Protein AF-A0A812BDQ4-F1 (afdb_monomer)

Sequence (246 aa):
MIKLDFQTPLLSSVYFLPFSLSPASRVNDVLWKWPPIVFVIYRLLLAFFTVGSLSAFIAKNIFLPHHLMAYMTSWSYILLALHFNFSAIIVVYRFCRSICLPDERDPEDNDTLKSDSSSSCSPSHTIYPHMSSRNTFEDISVHGINSVLVIFEMIVSAYPVRLLHALYTIIFGLLYIIFTLIYWSQAPLENIIYRGMLDWNRPKNALILSFVLLFLVVPFLQTFFFLLYKCRLRCYRSLYNENYTT

Radius of gyration: 25.73 Å; Cα contacts (8 Å, |Δi|>4): 112; chains: 1; bounding box: 60×91×68 Å

InterPro domains:
  IPR049352 Rolling stone [PF21534] (137-234)

Mean predicted aligned error: 13.97 Å

Organism: Acanthosepion pharaonis (NCBI:txid158019)

Structure (mmCIF, N/CA/C/O backbone):
data_AF-A0A812BDQ4-F1
#
_entry.id   AF-A0A812BDQ4-F1
#
loop_
_atom_site.group_PDB
_atom_site.id
_atom_site.type_symbol
_atom_site.label_atom_id
_atom_site.label_alt_id
_atom_site.label_comp_id
_atom_site.label_asym_id
_atom_site.label_entity_id
_atom_site.label_seq_id
_atom_site.pdbx_PDB_ins_code
_atom_site.Cartn_x
_atom_site.Cartn_y
_atom_site.Cartn_z
_atom_site.occupancy
_atom_site.B_iso_or_equiv
_atom_site.auth_seq_id
_atom_site.auth_comp_id
_atom_site.auth_asym_id
_atom_site.auth_atom_id
_atom_site.pdbx_PDB_model_num
ATOM 1 N N . MET A 1 1 ? -3.078 60.324 11.523 1.00 38.38 1 MET A N 1
ATOM 2 C CA . MET A 1 1 ? -2.316 59.094 11.222 1.00 38.38 1 MET A CA 1
ATOM 3 C C . MET A 1 1 ? -3.325 57.970 11.048 1.00 38.38 1 MET A C 1
ATOM 5 O O . MET A 1 1 ? -3.972 57.579 12.008 1.00 38.38 1 MET A O 1
ATOM 9 N N . ILE A 1 2 ? -3.577 57.610 9.792 1.00 30.42 2 ILE A N 1
ATOM 10 C CA . ILE A 1 2 ? -4.693 56.778 9.329 1.00 30.42 2 ILE A CA 1
ATOM 11 C C . ILE A 1 2 ? -4.412 55.316 9.707 1.00 30.42 2 ILE A C 1
ATOM 13 O O . ILE A 1 2 ? -3.388 54.774 9.297 1.00 30.42 2 ILE A O 1
ATOM 17 N N . LYS A 1 3 ? -5.297 54.681 10.484 1.00 29.23 3 LYS A N 1
ATOM 18 C CA . LYS A 1 3 ? -5.340 53.217 10.609 1.00 29.23 3 LYS A CA 1
ATOM 19 C C . LYS A 1 3 ? -6.274 52.698 9.519 1.00 29.23 3 LYS A C 1
ATOM 21 O O . LYS A 1 3 ? -7.463 52.990 9.541 1.00 29.23 3 LYS A O 1
ATOM 26 N N . LEU A 1 4 ? -5.700 51.997 8.546 1.00 31.27 4 LEU A N 1
ATOM 27 C CA . LEU A 1 4 ? -6.433 51.243 7.534 1.00 31.27 4 LEU A CA 1
ATOM 28 C C . LEU A 1 4 ? -7.008 49.985 8.188 1.00 31.27 4 LEU A C 1
ATOM 30 O O . LEU A 1 4 ? -6.257 49.141 8.674 1.00 31.27 4 LEU A O 1
ATOM 34 N N . ASP A 1 5 ? -8.333 49.897 8.197 1.00 37.81 5 ASP A N 1
ATOM 35 C CA . ASP A 1 5 ? -9.090 48.698 8.539 1.00 37.81 5 ASP A CA 1
ATOM 36 C C . ASP A 1 5 ? -9.106 47.789 7.301 1.00 37.81 5 ASP A C 1
ATOM 38 O O . ASP A 1 5 ? -9.627 48.173 6.252 1.00 37.81 5 ASP A O 1
ATOM 42 N N . PHE A 1 6 ? -8.484 46.611 7.382 1.00 35.25 6 PHE A N 1
ATOM 43 C CA . PHE A 1 6 ? -8.544 45.605 6.318 1.00 35.25 6 PHE A CA 1
ATOM 44 C C . PHE A 1 6 ? -9.363 44.419 6.821 1.00 35.25 6 PHE A C 1
ATOM 46 O O . PHE A 1 6 ? -8.858 43.464 7.407 1.00 35.25 6 PHE A O 1
ATOM 53 N N . GLN A 1 7 ? -10.669 44.525 6.609 1.00 36.62 7 GLN A N 1
ATOM 54 C CA . GLN A 1 7 ? -11.651 43.499 6.909 1.00 36.62 7 GLN A CA 1
ATOM 55 C C . GLN A 1 7 ? -11.708 42.523 5.723 1.00 36.62 7 GLN A C 1
ATOM 57 O O . GLN A 1 7 ? -12.313 42.813 4.694 1.00 36.62 7 GLN A O 1
ATOM 62 N N . THR A 1 8 ? -11.067 41.358 5.844 1.00 35.47 8 THR A N 1
ATOM 63 C CA . THR A 1 8 ? -11.217 40.236 4.897 1.00 35.47 8 THR A CA 1
ATOM 64 C C . THR A 1 8 ? -11.887 39.043 5.586 1.00 35.47 8 THR A C 1
ATOM 66 O O . THR A 1 8 ? -11.211 38.181 6.146 1.00 35.47 8 THR A O 1
ATOM 69 N N . PRO A 1 9 ? -13.227 38.924 5.552 1.00 38.28 9 PRO A N 1
ATOM 70 C CA . PRO A 1 9 ? -13.922 37.814 6.186 1.00 38.28 9 PRO A CA 1
ATOM 71 C C . PRO A 1 9 ? -14.234 36.716 5.162 1.00 38.28 9 PRO A C 1
ATOM 73 O O . PRO A 1 9 ? -15.400 36.434 4.948 1.00 38.28 9 PRO A O 1
ATOM 76 N N . LEU A 1 10 ? -13.252 36.114 4.475 1.00 34.94 10 LEU A N 1
ATOM 77 C CA . LEU A 1 10 ? -13.576 35.070 3.474 1.00 34.94 10 LEU A CA 1
ATOM 78 C C . LEU A 1 10 ? -12.560 33.922 3.292 1.00 34.94 10 LEU A C 1
ATOM 80 O O . LEU A 1 10 ? -12.793 33.050 2.461 1.00 34.94 10 LEU A O 1
ATOM 84 N N . LEU A 1 11 ? -11.478 33.840 4.077 1.00 32.62 11 LEU A N 1
ATOM 85 C CA . LEU A 1 11 ? -10.476 32.759 3.930 1.00 32.62 11 LEU A CA 1
ATOM 86 C C . LEU A 1 11 ? -10.251 31.885 5.176 1.00 32.62 11 LEU A C 1
ATOM 88 O O . LEU A 1 11 ? -9.445 30.958 5.133 1.00 32.62 11 LEU A O 1
ATOM 92 N N . SER A 1 12 ? -10.990 32.098 6.266 1.00 30.11 12 SER A N 1
ATOM 93 C CA . SER A 1 12 ? -10.832 31.328 7.512 1.00 30.11 12 SER A CA 1
ATOM 94 C C . SER A 1 12 ? -11.770 30.120 7.653 1.00 30.11 12 SER A C 1
ATOM 96 O O . SER A 1 12 ? -11.647 29.373 8.616 1.00 30.11 12 SER A O 1
ATOM 98 N N . SER A 1 13 ? -12.685 29.869 6.709 1.00 32.25 13 SER A N 1
ATOM 99 C CA . SER A 1 13 ? -13.722 28.832 6.885 1.00 32.25 13 SER A CA 1
ATOM 100 C C . SER A 1 13 ? -13.342 27.416 6.405 1.00 32.25 13 SER A C 1
ATOM 102 O O . SER A 1 13 ? -14.167 26.509 6.514 1.00 32.25 13 SER A O 1
ATOM 104 N N . VAL A 1 14 ? -12.141 27.184 5.859 1.00 43.03 14 VAL A N 1
ATOM 105 C CA . VAL A 1 14 ? -11.779 25.870 5.262 1.00 43.03 14 VAL A CA 1
ATOM 106 C C . VAL A 1 14 ? -10.646 25.144 6.000 1.00 43.03 14 VAL A C 1
ATOM 108 O O . VAL A 1 14 ? -10.439 23.947 5.806 1.00 43.03 14 VAL A O 1
ATOM 111 N N . TYR A 1 15 ? -9.978 25.799 6.943 1.00 34.59 15 TYR A N 1
ATOM 112 C CA . TYR A 1 15 ? -8.946 25.186 7.774 1.00 34.59 15 TYR A CA 1
ATOM 113 C C . TYR A 1 15 ? -9.272 25.529 9.223 1.00 34.59 15 TYR A C 1
ATOM 115 O O . TYR A 1 15 ? -9.537 26.685 9.505 1.00 34.59 15 TYR A O 1
ATOM 123 N N . PHE A 1 16 ? -9.262 24.536 10.113 1.00 35.81 16 PHE A N 1
ATOM 124 C CA . PHE A 1 16 ? -9.734 24.589 11.508 1.00 35.81 16 PHE A CA 1
ATOM 125 C C . PHE A 1 16 ? -11.225 24.293 11.723 1.00 35.81 16 PHE A C 1
ATOM 127 O O . PHE A 1 16 ? -11.980 25.093 12.262 1.00 35.81 16 PHE A O 1
ATOM 134 N N . LEU A 1 17 ? -11.623 23.046 11.447 1.00 34.53 17 LEU A N 1
ATOM 135 C CA . LEU A 1 17 ? -12.519 22.383 12.398 1.00 34.53 17 LEU A CA 1
ATOM 136 C C . LEU A 1 17 ? -11.674 22.031 13.635 1.00 34.53 17 LEU A C 1
ATOM 138 O O . LEU A 1 17 ? -10.752 21.217 13.499 1.00 34.53 17 LEU A O 1
ATOM 142 N N . PRO A 1 18 ? -11.927 22.616 14.820 1.00 35.47 18 PRO A N 1
ATOM 143 C CA . PRO A 1 18 ? -11.277 22.167 16.035 1.00 35.47 18 PRO A CA 1
ATOM 144 C C . PRO A 1 18 ? -11.799 20.760 16.326 1.00 35.47 18 PRO A C 1
ATOM 146 O O . PRO A 1 18 ? -12.974 20.552 16.626 1.00 35.47 18 PRO A O 1
ATOM 149 N N . PHE A 1 19 ? -10.924 19.768 16.192 1.00 44.31 19 PHE A N 1
ATOM 150 C CA . PHE A 1 19 ? -11.161 18.411 16.670 1.00 44.31 19 PHE A CA 1
ATOM 151 C C . PHE A 1 19 ? -11.105 18.436 18.204 1.00 44.31 19 PHE A C 1
ATOM 153 O O . PHE A 1 19 ? -10.120 18.032 18.813 1.00 44.31 19 PHE A O 1
ATOM 160 N N . SER A 1 20 ? -12.141 18.994 18.829 1.00 34.94 20 SER A N 1
ATOM 161 C CA . SER A 1 20 ? -12.377 18.888 20.266 1.00 34.94 20 SER A CA 1
ATOM 162 C C . SER A 1 20 ? -13.263 17.669 20.501 1.00 34.94 20 SER A C 1
ATOM 164 O O . SER A 1 20 ? -14.484 17.766 20.587 1.00 34.94 20 SER A O 1
ATOM 166 N N . LEU A 1 21 ? -12.643 16.490 20.509 1.00 40.47 21 LEU A N 1
ATOM 167 C CA . LEU A 1 21 ? -13.240 15.288 21.083 1.00 40.47 21 LEU A CA 1
ATOM 168 C C . LEU A 1 21 ? -12.553 15.039 22.430 1.00 40.47 21 LEU A C 1
ATOM 170 O O . LEU A 1 21 ? -11.325 15.102 22.532 1.00 40.47 21 LEU A O 1
ATOM 174 N N . SER A 1 22 ? -13.356 14.834 23.478 1.00 30.06 22 SER A N 1
ATOM 175 C CA . SER A 1 22 ? -12.894 14.751 24.867 1.00 30.06 22 SER A CA 1
ATOM 176 C C . SER A 1 22 ? -11.899 13.595 25.086 1.00 30.06 22 SER A C 1
ATOM 178 O O . SER A 1 22 ? -11.935 12.599 24.355 1.00 30.06 22 SER A O 1
ATOM 180 N N . PRO A 1 23 ? -11.024 13.662 26.108 1.00 37.97 23 PRO A N 1
ATOM 181 C CA . PRO A 1 23 ? -9.997 12.648 26.365 1.00 37.97 23 PRO A CA 1
ATOM 182 C C . PRO A 1 23 ? -10.522 11.211 26.506 1.00 37.97 23 PRO A C 1
ATOM 184 O O . PRO A 1 23 ? -9.819 10.283 26.115 1.00 37.97 23 PRO A O 1
ATOM 187 N N . ALA A 1 24 ? -11.754 11.025 26.991 1.00 35.69 24 ALA A N 1
ATOM 188 C CA . ALA A 1 24 ? -12.383 9.714 27.168 1.00 35.69 24 ALA A CA 1
ATOM 189 C C . ALA A 1 24 ? -12.713 9.005 25.838 1.00 35.69 24 ALA A C 1
ATOM 191 O O . ALA A 1 24 ? -12.853 7.78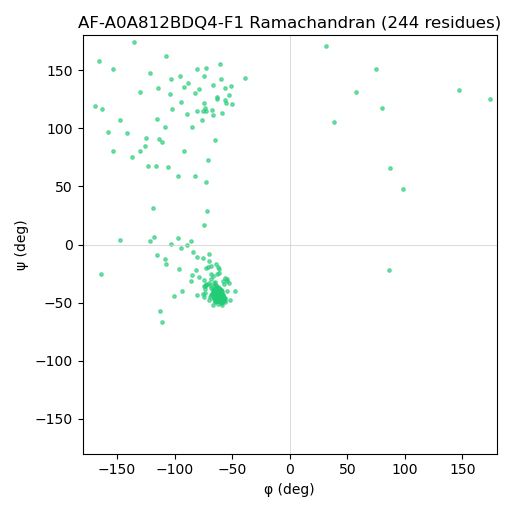6 25.801 1.00 35.69 24 ALA A O 1
ATOM 192 N N . SER A 1 25 ? -12.768 9.746 24.727 1.00 41.38 25 SER A N 1
ATOM 193 C CA . SER A 1 25 ? -12.988 9.191 23.384 1.00 41.38 25 SER A CA 1
ATOM 194 C C . SER A 1 25 ? -11.715 8.663 22.701 1.00 41.38 25 SER A C 1
ATOM 196 O O . SER A 1 25 ? -11.810 8.040 21.650 1.00 41.38 25 SER A O 1
ATOM 198 N N . ARG A 1 26 ? -10.526 8.855 23.300 1.00 41.69 26 ARG A N 1
ATOM 199 C CA . ARG A 1 26 ? -9.230 8.406 22.742 1.00 41.69 26 ARG A CA 1
ATOM 200 C C . ARG A 1 26 ? -8.906 6.926 22.962 1.00 41.69 26 ARG A C 1
ATOM 202 O O . ARG A 1 26 ? -7.908 6.434 22.438 1.00 41.69 26 ARG A O 1
ATOM 209 N N . VAL A 1 27 ? -9.667 6.212 23.791 1.00 41.22 27 VAL A N 1
ATOM 210 C CA . VAL A 1 27 ? -9.235 4.879 24.252 1.00 41.22 27 VAL A CA 1
ATOM 211 C C . VAL A 1 27 ? -9.824 3.729 23.422 1.00 41.22 27 VAL A C 1
ATOM 213 O O . VAL A 1 27 ? -9.186 2.683 23.327 1.00 41.22 27 VAL A O 1
ATOM 216 N N . ASN A 1 28 ? -10.927 3.962 22.704 1.00 40.78 28 ASN A N 1
ATOM 217 C CA . ASN A 1 28 ? -11.591 2.975 21.847 1.00 40.78 28 ASN A CA 1
ATOM 218 C C . ASN A 1 28 ? -11.555 3.409 20.373 1.00 40.78 28 ASN A C 1
ATOM 220 O O . ASN A 1 28 ? -12.590 3.696 19.782 1.00 40.78 28 ASN A O 1
ATOM 224 N N . ASP A 1 29 ? -10.373 3.430 19.750 1.00 47.22 29 ASP A N 1
ATOM 225 C CA . ASP A 1 29 ? -10.204 3.750 18.315 1.00 47.22 29 ASP A CA 1
ATOM 226 C C . ASP A 1 29 ? -10.712 2.626 17.377 1.00 47.22 29 ASP A C 1
ATOM 228 O O . ASP A 1 29 ? -10.218 2.430 16.263 1.00 47.22 29 ASP A O 1
ATOM 232 N N . VAL A 1 30 ? -11.701 1.855 17.829 1.00 53.72 30 VAL A N 1
ATOM 233 C CA . VAL A 1 30 ? -12.514 0.982 16.993 1.00 53.72 30 VAL A CA 1
ATOM 234 C C . VAL A 1 30 ? -13.824 1.727 16.795 1.00 53.72 30 VAL A C 1
ATOM 236 O O . VAL A 1 30 ? -14.552 1.989 17.748 1.00 53.72 30 VAL A O 1
ATOM 239 N N . LEU A 1 31 ? -14.122 2.088 15.544 1.00 58.38 31 LEU A N 1
ATOM 240 C CA . LEU A 1 31 ? -15.410 2.700 15.195 1.00 58.38 31 LEU A CA 1
ATOM 241 C C . LEU A 1 31 ? -16.579 1.813 15.665 1.00 58.38 31 LEU A C 1
ATOM 243 O O . LEU A 1 31 ? -17.656 2.288 16.005 1.00 58.38 31 LEU A O 1
ATOM 247 N N . TRP A 1 32 ? -16.338 0.508 15.673 1.00 63.62 32 TRP A N 1
ATOM 248 C CA . TRP A 1 32 ? -17.256 -0.529 16.098 1.00 63.62 32 TRP A CA 1
ATOM 249 C C . TRP A 1 32 ? -17.064 -0.836 17.588 1.00 63.62 32 TRP A C 1
ATOM 251 O O . TRP A 1 32 ? -15.938 -1.005 18.048 1.00 63.62 32 TRP A O 1
ATOM 261 N N . LYS A 1 33 ? -18.159 -0.960 18.348 1.00 71.69 33 LYS A N 1
ATOM 262 C CA . LYS A 1 33 ? -18.146 -1.315 19.783 1.00 71.69 33 LYS A CA 1
ATOM 263 C C . LYS A 1 33 ? -17.796 -2.799 20.012 1.00 71.69 33 LYS A C 1
ATOM 265 O O . LYS A 1 33 ? -18.574 -3.541 20.602 1.00 71.69 33 LYS A O 1
ATOM 270 N N . TRP A 1 34 ? -16.672 -3.267 19.474 1.00 75.19 34 TRP A N 1
ATOM 271 C CA . TRP A 1 34 ? -16.224 -4.651 19.632 1.00 75.19 34 TRP A CA 1
ATOM 272 C C . TRP A 1 34 ? -15.667 -4.888 21.041 1.00 75.19 34 TRP A C 1
ATOM 274 O O . TRP A 1 34 ? -14.994 -4.004 21.577 1.00 75.19 34 TRP A O 1
ATOM 284 N N . PRO A 1 35 ? -15.870 -6.083 21.629 1.00 83.62 35 PRO A N 1
ATOM 285 C CA . PRO A 1 35 ? -15.163 -6.467 22.844 1.00 83.62 35 PRO A CA 1
ATOM 286 C C . PRO A 1 35 ? -13.639 -6.372 22.629 1.00 83.62 35 PRO A C 1
ATOM 288 O O . PRO A 1 35 ? -13.150 -6.870 21.607 1.00 83.62 35 PRO A O 1
ATOM 291 N N . PRO A 1 36 ? -12.864 -5.792 23.568 1.00 81.44 36 PRO A N 1
ATOM 292 C CA . PRO A 1 36 ? -11.429 -5.556 23.377 1.00 81.44 36 PRO A CA 1
ATOM 293 C C . PRO A 1 36 ? -10.637 -6.815 23.000 1.00 81.44 36 PRO A C 1
ATOM 295 O O . PRO A 1 36 ? -9.793 -6.772 22.107 1.00 81.44 36 PRO A O 1
ATOM 298 N N . ILE A 1 37 ? -10.961 -7.959 23.614 1.00 84.25 37 ILE A N 1
ATOM 299 C CA . ILE A 1 37 ? -10.299 -9.241 23.340 1.00 84.25 37 ILE A CA 1
ATOM 300 C C . ILE A 1 37 ? -10.505 -9.718 21.895 1.00 84.25 37 ILE A C 1
ATOM 302 O O . ILE A 1 37 ? -9.569 -10.208 21.267 1.00 84.25 37 ILE A O 1
ATOM 306 N N . VAL A 1 38 ? -11.701 -9.516 21.332 1.00 88.81 38 VAL A N 1
ATOM 307 C CA . VAL A 1 38 ? -12.017 -9.898 19.946 1.00 88.81 38 VAL A CA 1
ATOM 308 C C . VAL A 1 38 ? -11.172 -9.075 18.977 1.00 88.81 38 VAL A C 1
ATOM 310 O O . VAL A 1 38 ? -10.608 -9.616 18.027 1.00 88.81 38 VAL A O 1
ATOM 313 N N . PHE A 1 39 ? -11.020 -7.777 19.248 1.00 86.75 39 PHE A N 1
ATOM 314 C CA . PHE A 1 39 ? -10.186 -6.898 18.434 1.00 86.75 39 PHE A CA 1
ATOM 315 C C . PHE A 1 39 ? -8.694 -7.259 18.515 1.00 86.75 39 PHE A C 1
ATOM 317 O O . PHE A 1 39 ? -8.011 -7.255 17.491 1.00 86.75 39 PHE A O 1
ATOM 324 N N . VAL A 1 40 ? -8.187 -7.631 19.697 1.00 89.19 40 VAL A N 1
ATOM 325 C CA . VAL A 1 40 ? -6.802 -8.113 19.868 1.00 89.19 40 VAL A CA 1
ATOM 326 C C . VAL A 1 40 ? -6.566 -9.392 19.061 1.00 89.19 40 VAL A C 1
ATOM 328 O O . VAL A 1 40 ? -5.596 -9.463 18.307 1.00 89.19 40 VAL A O 1
ATOM 331 N N . ILE A 1 41 ? -7.465 -10.379 19.165 1.00 92.44 41 ILE A N 1
ATOM 332 C CA . ILE A 1 41 ? -7.367 -11.642 18.414 1.00 92.44 41 ILE A CA 1
ATOM 333 C C . ILE A 1 41 ? -7.350 -11.366 16.909 1.00 92.44 41 ILE A C 1
ATOM 335 O O . ILE A 1 41 ? -6.466 -11.850 16.205 1.00 92.44 41 ILE A O 1
ATOM 339 N N . TYR A 1 42 ? -8.275 -10.536 16.423 1.00 91.75 42 TYR A N 1
ATOM 340 C CA . TYR A 1 42 ? -8.313 -10.099 15.027 1.00 91.75 42 TYR A CA 1
ATOM 341 C C . TYR A 1 42 ? -6.959 -9.535 14.554 1.00 91.75 42 TYR A C 1
ATOM 343 O O . TYR A 1 42 ? -6.446 -9.937 13.507 1.00 91.75 42 TYR A O 1
ATOM 351 N N . ARG A 1 43 ? -6.347 -8.640 15.339 1.00 92.56 43 ARG A N 1
ATOM 352 C CA . ARG A 1 43 ? -5.054 -8.026 15.002 1.00 92.56 43 ARG A CA 1
ATOM 353 C C . ARG A 1 43 ? -3.912 -9.033 14.957 1.00 92.56 43 ARG A C 1
ATOM 355 O O . ARG A 1 43 ? -3.089 -8.965 14.046 1.00 92.56 43 ARG A O 1
ATOM 362 N N . LEU A 1 44 ? -3.881 -9.974 15.898 1.00 95.19 44 LEU A N 1
ATOM 363 C CA . LEU A 1 44 ? -2.880 -11.040 15.927 1.00 95.19 44 LEU A CA 1
ATOM 364 C C . LEU A 1 44 ? -3.019 -11.989 14.733 1.00 95.19 44 LEU A C 1
ATOM 366 O O . LEU A 1 44 ? -2.011 -12.352 14.128 1.00 95.19 44 LEU A O 1
ATOM 370 N N . LEU A 1 45 ? -4.250 -12.334 14.342 1.00 95.00 45 LEU A N 1
ATOM 371 C CA . LEU A 1 45 ? -4.505 -13.163 13.161 1.00 95.00 45 LEU A CA 1
ATOM 372 C C . LEU A 1 45 ? -3.997 -12.493 11.877 1.00 95.00 45 LEU A C 1
ATOM 374 O O . LEU A 1 45 ? -3.338 -13.148 11.070 1.00 95.00 45 LEU A O 1
ATOM 378 N N . LEU A 1 46 ? -4.234 -11.189 11.699 1.00 93.31 46 LEU A N 1
ATOM 379 C CA . LEU A 1 46 ? -3.707 -10.447 10.548 1.00 93.31 46 LEU A CA 1
ATOM 380 C C . LEU A 1 46 ? -2.178 -10.340 10.551 1.00 93.31 46 LEU A C 1
ATOM 382 O O . LEU A 1 46 ? -1.541 -10.505 9.506 1.00 93.31 46 LEU A O 1
ATOM 386 N N . ALA A 1 47 ? -1.574 -10.084 11.712 1.00 95.50 47 ALA A N 1
ATOM 387 C CA . ALA A 1 47 ? -0.121 -10.049 11.847 1.00 95.50 47 ALA A CA 1
ATOM 388 C C . ALA A 1 47 ? 0.501 -11.401 11.463 1.00 95.50 47 ALA A C 1
ATOM 390 O O . ALA A 1 47 ? 1.410 -11.448 10.636 1.00 95.50 47 ALA A O 1
ATOM 391 N N . PHE A 1 48 ? -0.051 -12.506 11.971 1.00 95.25 48 PHE A N 1
ATOM 392 C CA . PHE A 1 48 ? 0.401 -13.849 11.616 1.00 95.25 48 PHE A CA 1
ATOM 393 C C . PHE A 1 48 ? 0.215 -14.146 10.121 1.00 95.25 48 PHE A C 1
ATOM 395 O O . PHE A 1 48 ? 1.147 -14.603 9.458 1.00 95.25 48 PHE A O 1
ATOM 402 N N . PHE A 1 49 ? -0.958 -13.827 9.565 1.00 92.88 49 PHE A N 1
ATOM 403 C CA . PHE A 1 49 ? -1.254 -14.027 8.146 1.00 92.88 49 PHE A CA 1
ATOM 404 C C . PHE A 1 49 ? -0.263 -13.290 7.236 1.00 92.88 49 PHE A C 1
ATOM 406 O O . PHE A 1 49 ? 0.214 -13.843 6.245 1.00 92.88 49 PHE A O 1
ATOM 413 N N . THR A 1 50 ? 0.069 -12.043 7.568 1.00 93.38 50 THR A N 1
ATOM 414 C CA . THR A 1 50 ? 0.964 -11.212 6.749 1.00 93.38 50 THR A CA 1
ATOM 415 C C . THR A 1 50 ? 2.421 -11.664 6.831 1.00 93.38 50 THR A C 1
ATOM 417 O O . THR A 1 50 ? 3.107 -11.654 5.809 1.00 93.38 50 THR A O 1
ATOM 420 N N . VAL A 1 51 ? 2.875 -12.162 7.988 1.00 93.81 51 VAL A N 1
ATOM 421 C CA . VAL A 1 51 ? 4.187 -12.824 8.122 1.00 93.81 51 VAL A CA 1
ATOM 422 C C . VAL A 1 51 ? 4.233 -14.114 7.306 1.00 93.81 51 VAL A C 1
ATOM 424 O O . VAL A 1 51 ? 5.183 -14.319 6.554 1.00 93.81 51 VAL A O 1
ATOM 427 N N . GLY A 1 52 ? 3.197 -14.953 7.401 1.00 91.69 52 GLY A N 1
ATOM 428 C CA . GLY A 1 52 ? 3.086 -16.181 6.609 1.00 91.69 52 GLY A CA 1
ATOM 429 C C . GLY A 1 52 ? 3.046 -15.914 5.101 1.00 91.69 52 GLY A C 1
ATOM 430 O O . GLY A 1 52 ? 3.671 -16.622 4.317 1.00 91.69 52 GLY A O 1
ATOM 431 N N . SER A 1 53 ? 2.361 -14.849 4.685 1.00 90.12 53 SER A N 1
ATOM 432 C CA . SER A 1 53 ? 2.300 -14.441 3.279 1.00 90.12 53 SER A CA 1
ATOM 433 C C . SER A 1 53 ? 3.655 -13.951 2.766 1.00 90.12 53 SER A C 1
ATOM 435 O O . SER A 1 53 ? 4.067 -14.325 1.670 1.00 90.12 53 SER A O 1
ATOM 437 N N . LEU A 1 54 ? 4.379 -13.158 3.565 1.00 91.19 54 LEU A N 1
ATOM 438 C CA . LEU A 1 54 ? 5.728 -12.704 3.227 1.00 91.19 54 LEU A CA 1
ATOM 439 C C . LEU A 1 54 ? 6.714 -13.878 3.160 1.00 91.19 54 LEU A C 1
ATOM 441 O O . LEU A 1 54 ? 7.499 -13.951 2.218 1.00 91.19 54 LEU A O 1
ATOM 445 N N . SER A 1 55 ? 6.669 -14.813 4.113 1.00 91.12 55 SER A N 1
ATOM 446 C CA . SER A 1 55 ? 7.561 -15.978 4.114 1.00 91.12 55 SER A CA 1
ATOM 447 C C . SER A 1 55 ? 7.289 -16.908 2.930 1.00 91.12 55 SER A C 1
ATOM 449 O O . SER A 1 55 ? 8.232 -17.322 2.257 1.00 91.12 55 SER A O 1
ATOM 451 N N . ALA A 1 56 ? 6.018 -17.162 2.604 1.00 89.19 56 ALA A N 1
ATOM 452 C CA . ALA A 1 56 ? 5.629 -17.922 1.419 1.00 89.19 56 ALA A CA 1
ATOM 453 C C . ALA A 1 56 ? 6.075 -17.229 0.122 1.00 89.19 56 ALA A C 1
ATOM 455 O O . ALA A 1 56 ? 6.604 -17.880 -0.781 1.00 89.19 56 ALA A O 1
ATOM 456 N N . PHE A 1 57 ? 5.917 -15.903 0.040 1.00 87.50 57 PHE A N 1
ATOM 457 C CA . PHE A 1 57 ? 6.391 -15.118 -1.096 1.00 87.50 57 PHE A CA 1
ATOM 458 C C . PHE A 1 57 ? 7.918 -15.206 -1.242 1.00 87.50 57 PHE A C 1
ATOM 460 O O . PHE A 1 57 ? 8.403 -15.486 -2.335 1.00 87.50 57 PHE A O 1
ATOM 467 N N . ILE A 1 58 ? 8.684 -15.040 -0.160 1.00 88.69 58 ILE A N 1
ATOM 468 C CA . ILE A 1 58 ? 10.148 -15.191 -0.181 1.00 88.69 58 ILE A CA 1
ATOM 469 C C . ILE A 1 58 ? 10.533 -16.596 -0.656 1.00 88.69 58 ILE A C 1
ATOM 471 O O . ILE A 1 58 ? 11.335 -16.726 -1.577 1.00 88.69 58 ILE A O 1
ATOM 475 N N . ALA A 1 59 ? 9.930 -17.640 -0.081 1.00 88.38 59 ALA A N 1
ATOM 476 C CA . ALA A 1 59 ? 10.233 -19.028 -0.423 1.00 88.38 59 ALA A CA 1
ATOM 477 C C . ALA A 1 59 ? 9.961 -19.343 -1.904 1.00 88.38 59 ALA A C 1
ATOM 479 O O . ALA A 1 59 ? 10.756 -20.031 -2.541 1.00 88.38 59 ALA A O 1
ATOM 480 N N . LYS A 1 60 ? 8.874 -18.803 -2.475 1.00 85.25 60 LYS A N 1
ATOM 481 C CA . LYS A 1 60 ? 8.530 -18.984 -3.895 1.00 85.25 60 LYS A CA 1
ATOM 482 C C . LYS A 1 60 ? 9.496 -18.252 -4.833 1.00 85.25 60 LYS A C 1
ATOM 484 O O . LYS A 1 60 ? 9.772 -18.741 -5.923 1.00 85.25 60 LYS A O 1
ATOM 489 N N . ASN A 1 61 ? 9.999 -17.090 -4.423 1.00 83.06 61 ASN A N 1
ATOM 490 C CA . ASN A 1 61 ? 10.746 -16.186 -5.300 1.00 83.06 61 ASN A CA 1
ATOM 491 C C . ASN A 1 61 ? 12.271 -16.216 -5.077 1.00 83.06 61 ASN A C 1
ATOM 493 O O . ASN A 1 61 ? 12.990 -15.508 -5.776 1.00 83.06 61 ASN A O 1
ATOM 497 N N . ILE A 1 62 ? 12.784 -17.035 -4.150 1.00 82.44 62 ILE A N 1
ATOM 498 C CA . ILE A 1 62 ? 14.227 -17.125 -3.852 1.00 82.44 62 ILE A CA 1
ATOM 499 C C . ILE A 1 62 ? 15.062 -17.635 -5.039 1.00 82.44 62 ILE A C 1
ATOM 501 O O . ILE A 1 62 ? 16.240 -17.310 -5.141 1.00 82.44 62 ILE A O 1
ATOM 505 N N . PHE A 1 63 ? 14.444 -18.400 -5.945 1.00 79.50 63 PHE A N 1
ATOM 506 C CA . PHE A 1 63 ? 15.088 -18.971 -7.132 1.00 79.50 63 PHE A CA 1
ATOM 507 C C . PHE A 1 63 ? 14.871 -18.148 -8.411 1.00 79.50 63 PHE A C 1
ATOM 509 O O . PHE A 1 63 ? 15.239 -18.598 -9.495 1.00 79.50 63 PHE A O 1
ATOM 516 N N . LEU A 1 64 ? 14.244 -16.969 -8.323 1.00 75.69 64 LEU A N 1
ATOM 517 C CA . LEU A 1 64 ? 14.072 -16.107 -9.492 1.00 75.69 64 LEU A CA 1
ATOM 518 C C . LEU A 1 64 ? 15.399 -15.446 -9.906 1.00 75.69 64 LEU A C 1
ATOM 520 O O . LEU A 1 64 ? 16.249 -15.183 -9.057 1.00 75.69 64 LEU A O 1
ATOM 524 N N . PRO A 1 65 ? 15.568 -15.130 -11.206 1.00 66.25 65 PRO A N 1
ATOM 525 C CA . PRO A 1 65 ? 16.818 -14.579 -11.736 1.00 66.25 65 PRO A CA 1
ATOM 526 C C . PRO A 1 65 ? 17.110 -13.157 -11.241 1.00 66.25 65 PRO A C 1
ATOM 528 O O . PRO A 1 65 ? 18.264 -12.743 -11.189 1.00 66.25 65 PRO A O 1
ATOM 531 N N . HIS A 1 66 ? 16.075 -12.403 -10.870 1.00 76.31 66 HIS A N 1
ATOM 532 C CA . HIS A 1 66 ? 16.227 -11.075 -10.284 1.00 76.31 66 HIS A CA 1
ATOM 533 C C . HIS A 1 66 ? 16.187 -11.158 -8.766 1.00 76.31 66 HIS A C 1
ATOM 535 O O . HIS A 1 66 ? 15.408 -11.924 -8.197 1.00 76.31 66 HIS A O 1
ATOM 541 N N . HIS A 1 67 ? 16.978 -10.307 -8.110 1.00 80.06 67 HIS A N 1
ATOM 542 C CA . HIS A 1 67 ? 16.921 -10.161 -6.661 1.00 80.06 67 HIS A CA 1
ATOM 543 C C . HIS A 1 67 ? 15.478 -9.919 -6.212 1.00 80.06 67 HIS A C 1
ATOM 545 O O . HIS A 1 67 ? 14.775 -9.100 -6.799 1.00 80.06 67 HIS A O 1
ATOM 551 N N . LEU A 1 68 ? 15.056 -10.583 -5.132 1.00 81.50 68 LEU A N 1
ATOM 552 C CA . LEU A 1 68 ? 13.705 -10.462 -4.575 1.00 81.50 68 LEU A CA 1
ATOM 553 C C . LEU A 1 68 ? 13.273 -8.992 -4.427 1.00 81.50 68 LEU A C 1
ATOM 555 O O . LEU A 1 68 ? 12.140 -8.642 -4.742 1.00 81.50 68 LEU A O 1
ATOM 559 N N . MET A 1 69 ? 14.190 -8.119 -4.004 1.00 85.31 69 MET A N 1
ATOM 560 C CA . MET A 1 69 ? 13.930 -6.689 -3.803 1.00 85.31 69 MET A CA 1
ATOM 561 C C . MET A 1 69 ? 13.725 -5.892 -5.095 1.00 85.31 69 MET A C 1
ATOM 563 O O . MET A 1 69 ? 13.322 -4.737 -5.022 1.00 85.31 69 MET A O 1
ATOM 567 N N . ALA A 1 70 ? 13.958 -6.472 -6.272 1.00 86.88 70 ALA A N 1
ATOM 568 C CA . ALA A 1 70 ? 13.682 -5.813 -7.542 1.00 86.88 70 ALA A CA 1
ATOM 569 C C . ALA A 1 70 ? 12.173 -5.594 -7.747 1.00 86.88 70 ALA A C 1
ATOM 571 O O . ALA A 1 70 ? 11.748 -4.548 -8.236 1.00 86.88 70 ALA A O 1
ATOM 572 N N . TYR A 1 71 ? 11.344 -6.555 -7.339 1.00 87.25 71 TYR A N 1
ATOM 573 C CA . TYR A 1 71 ? 9.907 -6.519 -7.597 1.00 87.25 71 TYR A CA 1
ATOM 574 C C . TYR A 1 71 ? 9.161 -5.596 -6.633 1.00 87.25 71 TYR A C 1
ATOM 576 O O . TYR A 1 71 ? 9.303 -5.697 -5.414 1.00 87.25 71 TYR A O 1
ATOM 584 N N . MET A 1 72 ? 8.266 -4.768 -7.178 1.00 87.38 72 MET A N 1
ATOM 585 C CA . MET A 1 72 ? 7.393 -3.875 -6.402 1.00 87.38 72 MET A CA 1
ATOM 586 C C . MET A 1 72 ? 6.538 -4.651 -5.387 1.00 87.38 72 MET A C 1
ATOM 588 O O . MET A 1 72 ? 6.269 -4.198 -4.274 1.00 87.38 72 MET A O 1
ATOM 592 N N . THR A 1 73 ? 6.137 -5.867 -5.756 1.00 87.38 73 THR A N 1
ATOM 593 C CA . THR A 1 73 ? 5.345 -6.766 -4.916 1.00 87.38 73 THR A CA 1
ATOM 594 C C . THR A 1 73 ? 6.066 -7.118 -3.614 1.00 87.38 73 THR A C 1
ATOM 596 O O . THR A 1 73 ? 5.434 -7.111 -2.558 1.00 87.38 73 THR A O 1
ATOM 599 N N . SER A 1 74 ? 7.384 -7.316 -3.643 1.00 89.31 74 SER A N 1
ATOM 600 C CA . SER A 1 74 ? 8.187 -7.612 -2.450 1.00 89.31 74 SER A CA 1
ATOM 601 C C . SER A 1 74 ? 8.110 -6.483 -1.428 1.00 89.31 74 SER A C 1
ATOM 603 O O . SER A 1 74 ? 7.853 -6.718 -0.249 1.00 89.31 74 SER A O 1
ATOM 605 N N . TRP A 1 75 ? 8.236 -5.240 -1.894 1.00 91.56 75 TRP A N 1
ATOM 606 C CA . TRP A 1 75 ? 8.131 -4.056 -1.046 1.00 91.56 75 TRP A CA 1
ATOM 607 C C . TRP A 1 75 ? 6.732 -3.937 -0.436 1.00 91.56 75 TRP A C 1
ATOM 609 O O . TRP A 1 75 ? 6.598 -3.601 0.740 1.00 91.56 75 TRP A O 1
ATOM 619 N N . SER A 1 76 ? 5.689 -4.270 -1.205 1.00 90.94 76 SER A N 1
ATOM 620 C CA . SER A 1 76 ? 4.313 -4.268 -0.701 1.00 90.94 76 SER A CA 1
ATOM 621 C C . SER A 1 76 ? 4.093 -5.297 0.413 1.00 90.94 76 SER A C 1
ATOM 623 O O . SER A 1 76 ? 3.512 -4.947 1.436 1.00 90.94 76 SER A O 1
ATOM 625 N N . TYR A 1 77 ? 4.618 -6.523 0.282 1.00 90.88 77 TYR A N 1
ATOM 626 C CA . TYR A 1 77 ? 4.510 -7.546 1.328 1.00 90.88 77 TYR A CA 1
ATOM 627 C C . TYR A 1 77 ? 5.251 -7.150 2.607 1.00 90.88 77 TYR A C 1
ATOM 629 O O . TYR A 1 77 ? 4.725 -7.349 3.700 1.00 90.88 77 TYR A O 1
ATOM 637 N N . ILE A 1 78 ? 6.440 -6.554 2.481 1.00 93.00 78 ILE A N 1
ATOM 638 C CA . ILE A 1 78 ? 7.221 -6.079 3.631 1.00 93.00 78 ILE A CA 1
ATOM 639 C C . ILE A 1 78 ? 6.468 -4.967 4.361 1.00 93.00 78 ILE A C 1
ATOM 641 O O . ILE A 1 78 ? 6.299 -5.040 5.575 1.00 93.00 78 ILE A O 1
ATOM 645 N N . LEU A 1 79 ? 5.970 -3.962 3.634 1.00 93.19 79 LEU A N 1
ATOM 646 C CA . LEU A 1 79 ? 5.204 -2.869 4.234 1.00 93.19 79 LEU A CA 1
ATOM 647 C C . LEU A 1 79 ? 3.922 -3.362 4.903 1.00 93.19 79 LEU A C 1
ATOM 649 O O . LEU A 1 79 ? 3.590 -2.897 5.992 1.00 93.19 79 LEU A O 1
ATOM 653 N N . LEU A 1 80 ? 3.219 -4.307 4.278 1.00 92.25 80 LEU A N 1
ATOM 654 C CA . LEU A 1 80 ? 1.993 -4.873 4.826 1.00 92.25 80 LEU A CA 1
ATOM 655 C C . LEU A 1 80 ? 2.278 -5.652 6.116 1.00 92.25 80 LEU A C 1
ATOM 657 O O . LEU A 1 80 ? 1.608 -5.437 7.125 1.00 92.25 80 LEU A O 1
ATOM 661 N N . ALA A 1 81 ? 3.319 -6.490 6.111 1.00 94.50 81 ALA A N 1
ATOM 662 C CA . ALA A 1 81 ? 3.768 -7.205 7.298 1.00 94.50 81 ALA A CA 1
ATOM 663 C C . ALA A 1 81 ? 4.157 -6.230 8.417 1.00 94.50 81 ALA A C 1
ATOM 665 O O . ALA A 1 81 ? 3.655 -6.357 9.533 1.00 94.50 81 ALA A O 1
ATOM 666 N N . LEU A 1 82 ? 4.973 -5.212 8.129 1.00 95.31 82 LEU A N 1
ATOM 667 C CA . LEU A 1 82 ? 5.357 -4.202 9.118 1.00 95.31 82 LEU A CA 1
ATOM 668 C C . LEU A 1 82 ? 4.139 -3.468 9.689 1.00 95.31 82 LEU A C 1
ATOM 670 O O . LEU A 1 82 ? 4.018 -3.346 10.906 1.00 95.31 82 LEU A O 1
ATOM 674 N N . HIS A 1 83 ? 3.218 -3.026 8.831 1.00 93.06 83 HIS A N 1
ATOM 675 C CA . HIS A 1 83 ? 2.015 -2.308 9.239 1.00 93.06 83 HIS A CA 1
ATOM 676 C C . HIS A 1 83 ? 1.154 -3.133 10.203 1.00 93.06 83 HIS A C 1
ATOM 678 O O . HIS A 1 83 ? 0.820 -2.664 11.295 1.00 93.06 83 HIS A O 1
ATOM 684 N N . PHE A 1 84 ? 0.817 -4.372 9.833 1.00 94.25 84 PHE A N 1
ATOM 685 C CA . PHE A 1 84 ? -0.063 -5.204 10.652 1.00 94.25 84 PHE A CA 1
ATOM 686 C C . PHE A 1 84 ? 0.612 -5.714 11.925 1.00 94.25 84 PHE A C 1
ATOM 688 O O . PHE A 1 84 ? -0.043 -5.766 12.965 1.00 94.25 84 PHE A O 1
ATOM 695 N N . ASN A 1 85 ? 1.914 -6.013 11.892 1.00 95.81 85 ASN A N 1
ATOM 696 C CA . ASN A 1 85 ? 2.650 -6.405 13.095 1.00 95.81 85 ASN A CA 1
ATOM 697 C C . ASN A 1 85 ? 2.786 -5.237 14.075 1.00 95.81 85 ASN A C 1
ATOM 699 O O . ASN A 1 85 ? 2.533 -5.405 15.265 1.00 95.81 85 ASN A O 1
ATOM 703 N N . PHE A 1 86 ? 3.101 -4.035 13.588 1.00 93.94 86 PHE A N 1
ATOM 704 C CA . PHE A 1 86 ? 3.168 -2.847 14.438 1.00 93.94 86 PHE A CA 1
ATOM 705 C C . PHE A 1 86 ? 1.802 -2.508 15.051 1.00 93.94 86 PHE A C 1
ATOM 707 O O . PHE A 1 86 ? 1.703 -2.237 16.248 1.00 93.94 86 PHE A O 1
ATOM 714 N N . SER A 1 87 ? 0.735 -2.601 14.252 1.00 90.44 87 SER A N 1
ATOM 715 C CA . SER A 1 87 ? -0.640 -2.439 14.731 1.00 90.44 87 SER A CA 1
ATOM 716 C C . SER A 1 87 ? -0.990 -3.461 15.822 1.00 90.44 87 SER A C 1
ATOM 718 O O . SER A 1 87 ? -1.517 -3.087 16.872 1.00 90.44 87 SER A O 1
ATOM 720 N N . ALA A 1 88 ? -0.627 -4.736 15.637 1.00 92.94 88 ALA A N 1
ATOM 721 C CA . ALA A 1 88 ? -0.836 -5.776 16.641 1.00 92.94 88 ALA A CA 1
ATOM 722 C C . ALA A 1 88 ? -0.053 -5.513 17.936 1.00 92.94 88 ALA A C 1
ATOM 724 O O . ALA A 1 88 ? -0.632 -5.614 19.016 1.00 92.94 88 ALA A O 1
ATOM 725 N N . ILE A 1 89 ? 1.217 -5.100 17.845 1.00 94.25 89 ILE A N 1
ATOM 726 C CA . ILE A 1 89 ? 2.042 -4.749 19.012 1.00 94.25 89 ILE A CA 1
ATOM 727 C C . ILE A 1 89 ? 1.389 -3.623 19.819 1.00 94.25 89 ILE A C 1
ATOM 729 O O . ILE A 1 89 ? 1.255 -3.745 21.034 1.00 94.25 89 ILE A O 1
ATOM 733 N N . ILE A 1 90 ? 0.933 -2.549 19.162 1.00 89.56 90 ILE A N 1
ATOM 734 C CA . ILE A 1 90 ? 0.261 -1.431 19.843 1.00 89.56 90 ILE A CA 1
ATOM 735 C C . ILE A 1 90 ? -1.006 -1.907 20.553 1.00 89.56 90 ILE A C 1
ATOM 737 O O . ILE A 1 90 ? -1.250 -1.528 21.699 1.00 89.56 90 ILE A O 1
ATOM 741 N N . VAL A 1 91 ? -1.827 -2.713 19.881 1.00 88.56 91 VAL A N 1
ATOM 742 C CA . VAL A 1 91 ? -3.109 -3.172 20.426 1.00 88.56 91 VAL A CA 1
ATOM 743 C C . VAL A 1 91 ? -2.902 -4.110 21.613 1.00 88.56 91 VAL A C 1
ATOM 745 O O . VAL A 1 91 ? -3.552 -3.927 22.640 1.00 88.56 91 VAL A O 1
ATOM 748 N N . VAL A 1 92 ? -1.949 -5.040 21.523 1.00 89.56 92 VAL A N 1
ATOM 749 C CA . VAL A 1 92 ? -1.562 -5.908 22.645 1.00 89.56 92 VAL A CA 1
ATOM 750 C C . VAL A 1 92 ? -1.009 -5.079 23.798 1.00 89.56 92 VAL A C 1
ATOM 752 O O . VAL A 1 92 ? -1.463 -5.238 24.924 1.00 89.56 92 VAL A O 1
ATOM 755 N N . TYR A 1 93 ? -0.097 -4.140 23.532 1.00 90.19 93 TYR A N 1
ATOM 756 C CA . TYR A 1 93 ? 0.464 -3.267 24.563 1.00 90.19 93 TYR A CA 1
ATOM 757 C C . TYR A 1 93 ? -0.624 -2.473 25.300 1.00 90.19 93 TYR A C 1
ATOM 759 O O . TYR A 1 93 ? -0.642 -2.437 26.530 1.00 90.19 93 TYR A O 1
ATOM 767 N N . ARG A 1 94 ? -1.570 -1.872 24.563 1.00 85.88 94 ARG A N 1
ATOM 768 C CA . ARG A 1 94 ? -2.707 -1.144 25.151 1.00 85.88 94 ARG A CA 1
ATOM 769 C C . ARG A 1 94 ? -3.611 -2.066 25.967 1.00 85.88 94 ARG A C 1
ATOM 771 O O . ARG A 1 94 ? -4.023 -1.678 27.057 1.00 85.88 94 ARG A O 1
ATOM 778 N N . PHE A 1 95 ? -3.891 -3.269 25.469 1.00 84.62 95 PHE A N 1
ATOM 779 C CA . PHE A 1 95 ? -4.714 -4.255 26.165 1.00 84.62 95 PHE A CA 1
ATOM 780 C C . PHE A 1 95 ? -4.050 -4.736 27.462 1.00 84.62 95 PHE A C 1
ATOM 782 O O . PHE A 1 95 ? -4.660 -4.659 28.526 1.00 84.62 95 PHE A O 1
ATOM 789 N N . CYS A 1 96 ? -2.775 -5.125 27.417 1.00 84.38 96 CYS A N 1
ATOM 790 C CA . CYS A 1 96 ? -2.016 -5.510 28.605 1.00 84.38 96 CYS A CA 1
ATOM 791 C C . CYS A 1 96 ? -1.954 -4.368 29.622 1.00 84.38 96 CYS A C 1
ATOM 793 O O . CYS A 1 96 ? -2.227 -4.584 30.798 1.00 84.38 96 CYS A O 1
ATOM 795 N N . ARG A 1 97 ? -1.690 -3.132 29.176 1.00 84.38 9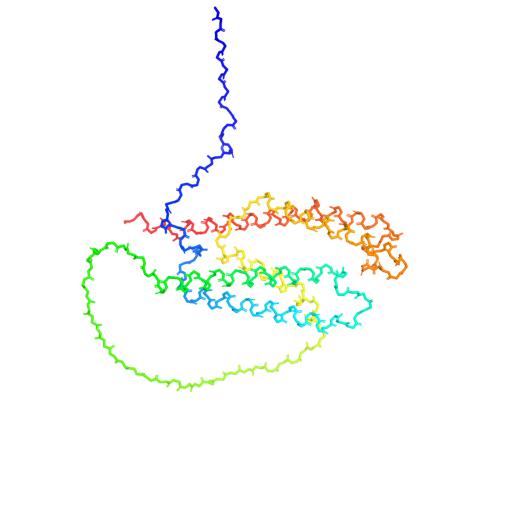7 ARG A N 1
ATOM 796 C CA . ARG A 1 97 ? -1.707 -1.960 30.060 1.00 84.38 97 ARG A CA 1
ATOM 797 C C . ARG A 1 97 ? -3.073 -1.754 30.720 1.00 84.38 97 ARG A C 1
ATOM 799 O O . ARG A 1 97 ? -3.103 -1.425 31.898 1.00 84.38 97 ARG A O 1
ATOM 806 N N . SER A 1 98 ? -4.174 -1.968 29.996 1.00 78.19 98 SER A N 1
ATOM 807 C CA . SER A 1 98 ? -5.530 -1.841 30.554 1.00 78.19 98 SER A CA 1
ATOM 808 C C . SER A 1 98 ? -5.862 -2.898 31.613 1.00 78.19 98 SER A C 1
ATOM 810 O O . SER A 1 98 ? -6.668 -2.630 32.495 1.00 78.19 98 SER A O 1
ATOM 812 N N . ILE A 1 99 ? -5.222 -4.072 31.549 1.00 79.69 99 ILE A N 1
ATOM 813 C CA . ILE A 1 99 ? -5.356 -5.129 32.562 1.00 79.69 99 ILE A CA 1
ATOM 814 C C . ILE A 1 99 ? -4.466 -4.831 33.775 1.00 79.69 99 ILE A C 1
ATOM 816 O O . ILE A 1 99 ? -4.895 -5.008 34.909 1.00 79.69 99 ILE A O 1
ATOM 820 N N . CYS A 1 100 ? -3.221 -4.400 33.547 1.00 76.56 100 CYS A N 1
ATOM 821 C CA . CYS A 1 100 ? -2.231 -4.210 34.611 1.00 76.56 100 CYS A CA 1
ATOM 822 C C . CYS A 1 100 ? -2.418 -2.915 35.411 1.00 76.56 100 CYS A C 1
ATOM 824 O O . CYS A 1 100 ? -2.003 -2.860 36.564 1.00 76.56 100 CYS A O 1
ATOM 826 N N . LEU A 1 101 ? -2.991 -1.875 34.803 1.00 66.81 101 LEU A N 1
ATOM 827 C CA . LEU A 1 101 ? -3.256 -0.587 35.440 1.00 66.81 101 LEU A CA 1
ATOM 828 C C . LEU A 1 101 ? -4.717 -0.200 35.174 1.00 66.81 101 LEU A C 1
ATOM 830 O O . LEU A 1 101 ? -4.976 0.577 34.246 1.00 66.81 101 LEU A O 1
ATOM 834 N N . PRO A 1 102 ? -5.673 -0.758 35.939 1.00 62.69 102 PRO A N 1
ATOM 835 C CA . PRO A 1 102 ? -7.027 -0.230 35.972 1.00 62.69 102 PRO A CA 1
ATOM 836 C C . PRO A 1 102 ? -6.937 1.245 36.370 1.00 62.69 102 PRO A C 1
ATOM 838 O O . PRO A 1 102 ? -6.309 1.585 37.368 1.00 62.69 102 PRO A O 1
ATOM 841 N N . ASP A 1 103 ? -7.487 2.119 35.538 1.00 57.50 103 ASP A N 1
ATOM 842 C CA . ASP A 1 103 ? -7.547 3.561 35.775 1.00 57.50 103 ASP A CA 1
ATOM 843 C C . ASP A 1 103 ? -8.231 3.826 37.130 1.00 57.50 103 ASP A C 1
ATOM 845 O O . ASP A 1 103 ? -9.365 3.385 37.323 1.00 57.50 103 ASP A O 1
ATOM 849 N N . GLU A 1 104 ? -7.558 4.514 38.062 1.00 52.00 104 GLU A N 1
ATOM 850 C CA . GLU A 1 104 ? -8.194 5.071 39.265 1.00 52.00 104 GLU A CA 1
ATOM 851 C C . GLU A 1 104 ? -9.185 6.149 38.803 1.00 52.00 104 GLU A C 1
ATOM 853 O O . GLU A 1 104 ? -8.836 7.315 38.622 1.00 52.00 104 GLU A O 1
ATOM 858 N N . ARG A 1 105 ? -10.431 5.751 38.547 1.00 49.84 105 ARG A N 1
ATOM 859 C CA . ARG A 1 105 ? -11.568 6.665 38.445 1.00 49.84 105 ARG A CA 1
ATOM 860 C C . ARG A 1 105 ? -12.534 6.374 39.581 1.00 49.84 105 ARG A C 1
ATOM 862 O O . ARG A 1 105 ? -12.805 5.212 39.871 1.00 49.84 105 ARG A O 1
ATOM 869 N N . ASP A 1 106 ? -12.973 7.465 40.201 1.00 38.34 106 ASP A N 1
ATOM 870 C CA . ASP A 1 106 ? -13.771 7.564 41.422 1.00 38.34 106 ASP A CA 1
ATOM 871 C C . ASP A 1 106 ? -14.872 6.495 41.572 1.00 38.34 106 ASP A C 1
ATOM 873 O O . ASP A 1 106 ? -15.530 6.138 40.588 1.00 38.34 106 ASP A O 1
ATOM 877 N N . PRO A 1 107 ? -15.119 6.010 42.805 1.00 44.88 107 PRO A N 1
ATOM 878 C CA . PRO A 1 107 ? -16.220 5.110 43.088 1.00 44.88 107 PRO A CA 1
ATOM 879 C C . PRO A 1 107 ? -17.525 5.911 43.111 1.00 44.88 107 PRO A C 1
ATOM 881 O O . PRO A 1 107 ? -17.805 6.625 44.070 1.00 44.88 107 PRO A O 1
ATOM 884 N N . GLU A 1 108 ? -18.353 5.754 42.084 1.00 44.41 108 GLU A N 1
ATOM 885 C CA . GLU A 1 108 ? -19.778 6.058 42.194 1.00 44.41 108 GLU A CA 1
ATOM 886 C C . GLU A 1 108 ? -20.578 4.820 41.781 1.00 44.41 108 GLU A C 1
ATOM 888 O O . GLU A 1 108 ? -20.796 4.523 40.608 1.00 44.41 108 GLU A O 1
ATOM 893 N N . ASP A 1 109 ? -20.857 4.039 42.822 1.00 43.19 109 ASP A N 1
ATOM 894 C CA . ASP A 1 109 ? -22.072 3.277 43.091 1.00 43.19 109 ASP A CA 1
ATOM 895 C C . ASP A 1 109 ? -22.781 2.596 41.903 1.00 43.19 109 ASP A C 1
ATOM 897 O O . ASP A 1 109 ? -23.536 3.195 41.135 1.00 43.19 109 ASP A O 1
ATOM 901 N N . ASN A 1 110 ? -22.637 1.274 41.831 1.00 35.56 110 ASN A N 1
ATOM 902 C CA . ASN A 1 110 ? -23.765 0.442 42.241 1.00 35.56 110 ASN A CA 1
ATOM 903 C C . ASN A 1 110 ? -23.323 -0.994 42.506 1.00 35.56 110 ASN A C 1
ATOM 905 O O . ASN A 1 110 ? -22.899 -1.736 41.615 1.00 35.56 110 ASN A O 1
ATOM 909 N N . ASP A 1 111 ? -23.496 -1.371 43.766 1.00 41.00 111 ASP A N 1
ATOM 910 C CA . ASP A 1 111 ? -23.635 -2.742 44.215 1.00 41.00 111 ASP A CA 1
ATOM 911 C C . ASP A 1 111 ? -24.692 -3.480 43.386 1.00 41.00 111 ASP A C 1
ATOM 913 O O . ASP A 1 111 ? -25.878 -3.156 43.410 1.00 41.00 111 ASP A O 1
ATOM 917 N N . THR A 1 112 ? -24.296 -4.570 42.733 1.00 36.06 112 THR A N 1
ATOM 918 C CA . THR A 1 112 ? -25.027 -5.833 42.905 1.00 36.06 112 THR A CA 1
ATOM 919 C C . THR A 1 112 ? -24.141 -7.017 42.540 1.00 36.06 112 THR A C 1
ATOM 921 O O . THR A 1 112 ? -24.002 -7.429 41.389 1.00 36.06 112 THR A O 1
ATOM 924 N N . LEU A 1 113 ? -23.551 -7.597 43.580 1.00 34.12 113 LEU A N 1
ATOM 925 C CA . LEU A 1 113 ? -23.039 -8.957 43.584 1.00 34.12 113 LEU A CA 1
ATOM 926 C C . LEU A 1 113 ? -24.195 -9.945 43.383 1.00 34.12 113 LEU A C 1
ATOM 928 O O . LEU A 1 113 ? -25.119 -10.003 44.192 1.00 34.12 113 LEU A O 1
ATOM 932 N N . LYS A 1 114 ? -24.068 -10.812 42.378 1.00 30.83 114 LYS A N 1
ATOM 933 C CA . LYS A 1 114 ? -24.347 -12.239 42.568 1.00 30.83 114 LYS A CA 1
ATOM 934 C C . LYS A 1 114 ? -23.443 -13.079 41.674 1.00 30.83 114 LYS A C 1
ATOM 936 O O . LYS A 1 114 ? -23.587 -13.131 40.458 1.00 30.83 114 LYS A O 1
ATOM 941 N N . SER A 1 115 ? -22.485 -13.704 42.344 1.00 31.61 115 SER A N 1
ATOM 942 C CA . SER A 1 115 ? -21.782 -14.905 41.925 1.00 31.61 115 SER A CA 1
ATOM 943 C C . SER A 1 115 ? -22.765 -16.055 41.735 1.00 31.61 115 SER A C 1
ATOM 945 O O . SER A 1 115 ? -23.649 -16.214 42.570 1.00 31.61 115 SER A O 1
ATOM 947 N N . ASP A 1 116 ? -22.535 -16.892 40.728 1.00 29.62 116 ASP A N 1
ATOM 948 C CA . ASP A 1 116 ? -22.552 -18.340 40.919 1.00 29.62 116 ASP A CA 1
ATOM 949 C C . ASP A 1 116 ? -21.656 -19.023 39.883 1.00 29.62 116 ASP A C 1
ATOM 951 O O . ASP A 1 116 ? -21.346 -18.494 38.815 1.00 29.62 116 ASP A O 1
ATOM 955 N N . SER A 1 117 ? -21.134 -20.164 40.305 1.00 28.84 117 SER A N 1
ATOM 956 C CA . SER A 1 117 ? -19.893 -20.782 39.876 1.00 28.84 117 SER A CA 1
ATOM 957 C C . SER A 1 117 ? -20.104 -22.025 39.005 1.00 28.84 117 SER A C 1
ATOM 959 O O . SER A 1 117 ? -21.125 -22.700 39.070 1.00 28.84 117 SER A O 1
ATOM 961 N N . SER A 1 118 ? -19.026 -22.382 38.297 1.00 27.56 118 SER A N 1
ATOM 962 C CA . SER A 1 118 ? -18.645 -23.731 37.841 1.00 27.56 118 SER A CA 1
ATOM 963 C C . SER A 1 118 ? -19.312 -24.322 36.578 1.00 27.56 118 SER A C 1
ATOM 965 O O . SER A 1 118 ? -20.484 -24.669 36.554 1.00 27.56 118 SER A O 1
ATOM 967 N N . SER A 1 119 ? -18.511 -24.589 35.534 1.00 26.89 119 SER A N 1
ATOM 968 C CA . SER A 1 119 ? -17.882 -25.909 35.289 1.00 26.89 119 SER A CA 1
ATOM 969 C C . SER A 1 119 ? -17.693 -26.279 33.796 1.00 26.89 119 SER A C 1
ATOM 971 O O . SER A 1 119 ? -18.610 -26.222 32.989 1.00 26.89 119 SER A O 1
ATOM 973 N N . SER A 1 120 ? -16.472 -26.756 33.515 1.00 24.58 120 SER A N 1
ATOM 974 C CA . SER A 1 120 ? -16.060 -27.847 32.605 1.00 24.58 120 SER A CA 1
ATOM 975 C C . SER A 1 120 ? -16.020 -27.741 31.064 1.00 24.58 120 SER A C 1
ATOM 977 O O . SER A 1 120 ? -16.741 -27.004 30.406 1.00 24.58 120 SER A O 1
ATOM 979 N N . CYS A 1 121 ? -15.081 -28.540 30.536 1.00 25.27 121 CYS A N 1
ATOM 980 C CA . CYS A 1 121 ? -14.430 -28.577 29.218 1.00 25.27 121 CYS A CA 1
ATOM 981 C C . CYS A 1 121 ? -15.197 -29.259 28.053 1.00 25.27 121 CYS A C 1
ATOM 983 O O . CYS A 1 121 ? -15.890 -30.240 28.285 1.00 25.27 121 CYS A O 1
ATOM 985 N N . SER A 1 122 ? -14.919 -28.768 26.822 1.00 26.78 122 SER A N 1
ATOM 986 C CA . SER A 1 122 ? -14.546 -29.394 25.506 1.00 26.78 122 SER A CA 1
ATOM 987 C C . SER A 1 122 ? -15.050 -30.799 25.063 1.00 26.78 122 SER A C 1
ATOM 989 O O . SER A 1 122 ? -15.348 -31.623 25.915 1.00 26.78 122 SER A O 1
ATOM 991 N N . PRO A 1 123 ? -14.843 -31.249 23.790 1.00 47.22 123 PRO A N 1
ATOM 992 C CA . PRO A 1 123 ? -14.986 -30.649 22.436 1.00 47.22 123 PRO A CA 1
ATOM 993 C C . PRO A 1 123 ? -15.697 -31.605 21.414 1.00 47.22 123 PRO A C 1
ATOM 995 O O . PRO A 1 123 ? -15.894 -32.777 21.716 1.00 47.22 123 PRO A O 1
ATOM 998 N N . SER A 1 124 ? -16.006 -31.174 20.171 1.00 26.95 124 SER A N 1
ATOM 999 C CA . SER A 1 124 ? -16.198 -32.042 18.962 1.00 26.95 124 SER A CA 1
ATOM 1000 C C . SER A 1 124 ? -16.265 -31.202 17.662 1.00 26.95 124 SER A C 1
ATOM 1002 O O . SER A 1 124 ? -16.996 -30.219 17.633 1.00 26.95 124 SER A O 1
ATOM 1004 N N . HIS A 1 125 ? -15.350 -31.389 16.687 1.00 27.02 125 HIS A N 1
ATOM 1005 C CA . HIS A 1 125 ? -15.495 -32.151 15.411 1.00 27.02 125 HIS A CA 1
ATOM 1006 C C . HIS A 1 125 ? -16.650 -31.648 14.509 1.00 27.02 125 HIS A C 1
ATOM 1008 O O . HIS A 1 125 ? -17.761 -31.510 14.989 1.00 27.02 125 HIS A O 1
ATOM 1014 N N . THR A 1 126 ? -16.567 -31.378 13.197 1.00 26.05 126 THR A N 1
ATOM 1015 C CA . THR A 1 126 ? -15.653 -31.643 12.054 1.00 26.05 126 THR A CA 1
ATOM 1016 C C . THR A 1 126 ? -16.112 -30.659 10.937 1.00 26.05 126 THR A C 1
ATOM 1018 O O . THR A 1 126 ? -17.225 -30.151 11.018 1.00 26.05 126 THR A O 1
ATOM 1021 N N . ILE A 1 127 ? -15.344 -30.258 9.918 1.00 30.42 127 ILE A N 1
ATOM 1022 C CA . ILE A 1 127 ? -15.297 -30.838 8.554 1.00 30.42 127 ILE A CA 1
ATOM 1023 C C . ILE A 1 127 ? -14.367 -29.908 7.738 1.00 30.42 127 ILE A C 1
ATOM 1025 O O . ILE A 1 127 ? -14.626 -28.709 7.649 1.00 30.42 127 ILE A O 1
ATOM 1029 N N . TYR A 1 128 ? -13.324 -30.451 7.107 1.00 29.00 128 TYR A N 1
ATOM 1030 C CA . TYR A 1 128 ? -12.612 -29.798 5.999 1.00 29.00 128 TYR A CA 1
ATOM 1031 C C . TYR A 1 128 ? -13.042 -30.456 4.686 1.00 29.00 128 TYR A C 1
ATOM 1033 O O . TYR A 1 128 ? -13.102 -31.687 4.643 1.00 29.00 128 TYR A O 1
ATOM 1041 N N . PRO A 1 129 ? -13.201 -29.712 3.580 1.00 39.06 129 PRO A N 1
ATOM 1042 C CA . PRO A 1 129 ? -12.935 -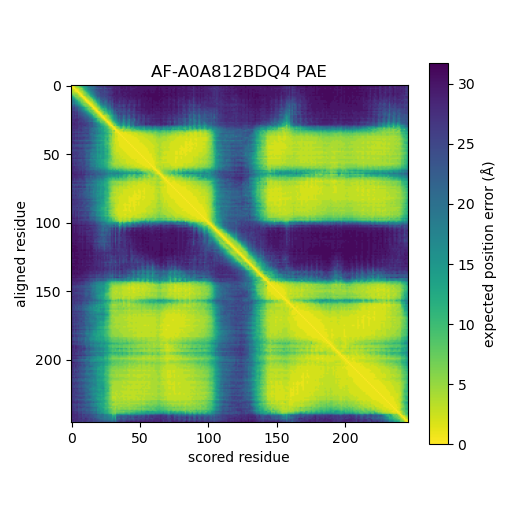30.260 2.269 1.00 39.06 129 PRO A CA 1
ATOM 1043 C C . PRO A 1 129 ? -11.499 -29.929 1.855 1.00 39.06 129 PRO A C 1
ATOM 1045 O O . PRO A 1 129 ? -11.078 -28.775 1.763 1.00 39.06 129 PRO A O 1
ATOM 1048 N N . HIS A 1 130 ? -10.757 -30.994 1.579 1.00 37.72 130 HIS A N 1
ATOM 1049 C CA . HIS A 1 130 ? -9.565 -30.991 0.752 1.00 37.72 130 HIS A CA 1
ATOM 1050 C C . HIS A 1 130 ? -9.982 -30.688 -0.694 1.00 37.72 130 HIS A C 1
ATOM 1052 O O . HIS A 1 130 ? -10.678 -31.495 -1.308 1.00 37.72 130 HIS A O 1
ATOM 1058 N N . MET A 1 131 ? -9.540 -29.566 -1.265 1.00 34.25 131 MET A N 1
ATOM 1059 C CA . MET A 1 131 ? -9.573 -29.391 -2.717 1.00 34.25 131 MET A CA 1
ATOM 1060 C C . MET A 1 131 ? -8.327 -28.659 -3.210 1.00 34.25 131 MET A C 1
ATOM 1062 O O . MET A 1 131 ? -8.220 -27.436 -3.212 1.00 34.25 131 MET A O 1
ATOM 1066 N N . SER A 1 132 ? -7.374 -29.483 -3.636 1.00 41.53 132 SER A N 1
ATOM 1067 C CA . SER A 1 132 ? -6.312 -29.138 -4.568 1.00 41.53 132 SER A CA 1
ATOM 1068 C C . SER A 1 132 ? -6.935 -28.667 -5.885 1.00 41.53 132 SER A C 1
ATOM 1070 O O . SER A 1 132 ? -7.502 -29.470 -6.623 1.00 41.53 132 SER A O 1
ATOM 1072 N N . SER A 1 133 ? -6.762 -27.388 -6.207 1.00 35.44 133 SER A N 1
ATOM 1073 C CA . SER A 1 133 ? -6.729 -26.920 -7.593 1.00 35.44 133 SER A CA 1
ATOM 1074 C C . SER A 1 133 ? -5.591 -25.911 -7.722 1.00 35.44 133 SER A C 1
ATOM 1076 O O . SER A 1 133 ? -5.768 -24.692 -7.681 1.00 35.44 133 SER A O 1
ATOM 1078 N N . ARG A 1 134 ? -4.370 -26.456 -7.748 1.00 48.62 134 ARG A N 1
ATOM 1079 C CA . ARG A 1 134 ? -3.171 -25.717 -8.140 1.00 48.62 134 ARG A CA 1
ATOM 1080 C C . ARG A 1 134 ? -3.295 -25.368 -9.624 1.00 48.62 134 ARG A C 1
ATOM 1082 O O . ARG A 1 134 ? -3.657 -26.230 -10.420 1.00 48.62 134 ARG A O 1
ATOM 1089 N N . ASN A 1 135 ? -2.922 -24.127 -9.949 1.00 57.50 135 ASN A N 1
ATOM 1090 C CA . ASN A 1 135 ? -2.718 -23.560 -11.293 1.00 57.50 135 ASN A CA 1
ATOM 1091 C C . ASN A 1 135 ? -3.882 -22.735 -11.887 1.00 57.50 135 ASN A C 1
ATOM 1093 O O . ASN A 1 135 ? -4.233 -22.913 -13.046 1.00 57.50 135 ASN A O 1
ATOM 1097 N N . THR A 1 136 ? -4.452 -21.793 -11.119 1.00 47.09 136 THR A N 1
ATOM 1098 C CA . THR A 1 136 ? -5.010 -20.510 -11.647 1.00 47.09 136 THR A CA 1
ATOM 1099 C C . THR A 1 136 ? -5.235 -19.472 -10.531 1.00 47.09 136 THR A C 1
ATOM 1101 O O . THR A 1 136 ? -5.179 -18.270 -10.770 1.00 47.09 136 THR A O 1
ATOM 1104 N N . PHE A 1 137 ? -5.435 -19.926 -9.285 1.00 42.25 137 PHE A N 1
ATOM 1105 C CA . PHE A 1 137 ? -5.643 -19.062 -8.111 1.00 42.25 137 PHE A CA 1
ATOM 1106 C C . PHE A 1 137 ? -4.385 -18.329 -7.624 1.00 42.25 137 PHE A C 1
ATOM 1108 O O . PHE A 1 137 ? -4.505 -17.318 -6.941 1.00 42.25 137 PHE A O 1
ATOM 1115 N N . GLU A 1 138 ? -3.181 -18.792 -7.969 1.00 48.59 138 GLU A N 1
ATOM 1116 C CA . GLU A 1 138 ? -1.945 -18.239 -7.397 1.00 48.59 138 GLU A CA 1
ATOM 1117 C C . GLU A 1 138 ? -1.642 -16.798 -7.847 1.00 48.59 138 GLU A C 1
ATOM 1119 O O . GLU A 1 138 ? -1.103 -16.033 -7.050 1.00 48.59 138 GLU A O 1
ATOM 1124 N N . ASP A 1 139 ? -2.058 -16.383 -9.047 1.00 47.62 139 ASP A N 1
ATOM 1125 C CA . ASP A 1 139 ? -1.788 -15.024 -9.550 1.00 47.62 139 ASP A CA 1
ATOM 1126 C C . ASP A 1 139 ? -2.848 -14.002 -9.094 1.00 47.62 139 ASP A C 1
ATOM 1128 O O . ASP A 1 139 ? -2.532 -12.843 -8.814 1.00 47.62 139 ASP A O 1
ATOM 1132 N N . ILE A 1 140 ? -4.101 -14.442 -8.910 1.00 50.44 140 ILE A N 1
ATOM 1133 C CA . ILE A 1 140 ? -5.180 -13.629 -8.320 1.00 50.44 140 ILE A CA 1
ATOM 1134 C C . ILE A 1 140 ? -4.977 -13.486 -6.804 1.00 50.44 140 ILE A C 1
ATOM 1136 O O . ILE A 1 140 ? -5.230 -12.418 -6.244 1.00 50.44 140 ILE A O 1
ATOM 1140 N N . SER A 1 141 ? -4.474 -14.525 -6.129 1.00 51.47 141 SER A N 1
ATOM 1141 C CA . SER A 1 141 ? -4.239 -14.502 -4.684 1.00 51.47 141 SER A CA 1
ATOM 1142 C C . SER A 1 141 ? -3.083 -13.593 -4.274 1.00 51.47 141 SER A C 1
ATOM 1144 O O . SER A 1 141 ? -3.174 -12.981 -3.217 1.00 51.47 141 SER A O 1
ATOM 1146 N N . VAL A 1 142 ? -2.028 -13.438 -5.079 1.00 56.38 142 VAL A N 1
ATOM 1147 C CA . VAL A 1 142 ? -0.862 -12.618 -4.692 1.00 56.38 142 VAL A CA 1
ATOM 1148 C C . VAL A 1 142 ? -1.163 -11.113 -4.739 1.00 56.38 142 VAL A C 1
ATOM 1150 O O . VAL A 1 142 ? -0.741 -10.368 -3.854 1.00 56.38 142 VAL A O 1
ATOM 1153 N N . HIS A 1 143 ? -1.938 -10.643 -5.721 1.00 57.72 143 HIS A N 1
ATOM 1154 C CA . HIS A 1 143 ? -2.310 -9.224 -5.816 1.00 57.72 143 HIS A CA 1
ATOM 1155 C C . HIS A 1 143 ? -3.651 -8.905 -5.151 1.00 57.72 143 HIS A C 1
ATOM 1157 O O . HIS A 1 143 ? -3.771 -7.891 -4.462 1.00 57.72 143 HIS A O 1
ATOM 1163 N N . GLY A 1 144 ? -4.644 -9.783 -5.299 1.00 71.19 144 GLY A N 1
ATOM 1164 C CA . GLY A 1 144 ? -5.983 -9.563 -4.764 1.00 71.19 144 GLY A CA 1
ATOM 1165 C C . GLY A 1 144 ? -6.017 -9.559 -3.240 1.00 71.19 144 GLY A C 1
ATOM 1166 O O . GLY A 1 144 ? -6.674 -8.701 -2.651 1.00 71.19 144 GLY A O 1
ATOM 1167 N N . ILE A 1 145 ? -5.273 -10.457 -2.582 1.00 79.75 145 ILE A N 1
ATOM 1168 C CA . ILE A 1 145 ? -5.347 -10.584 -1.121 1.00 79.75 145 ILE A CA 1
ATOM 1169 C C . ILE A 1 145 ? -4.817 -9.335 -0.411 1.00 79.75 145 ILE A C 1
ATOM 1171 O O . ILE A 1 145 ? -5.438 -8.869 0.540 1.00 79.75 145 ILE A O 1
ATOM 1175 N N . ASN A 1 146 ? -3.734 -8.731 -0.910 1.00 81.81 146 ASN A N 1
ATOM 1176 C CA . ASN A 1 146 ? -3.161 -7.521 -0.321 1.00 81.81 146 ASN A CA 1
ATOM 1177 C C . ASN A 1 146 ? -4.145 -6.348 -0.424 1.00 81.81 146 ASN A C 1
ATOM 1179 O O . ASN A 1 146 ? -4.347 -5.618 0.545 1.00 81.81 146 ASN A O 1
ATOM 1183 N N . SER A 1 147 ? -4.815 -6.198 -1.570 1.00 85.44 147 SER A N 1
ATOM 1184 C CA . SER A 1 147 ? -5.850 -5.177 -1.750 1.00 85.44 147 SER A CA 1
ATOM 1185 C C . SER A 1 147 ? -7.071 -5.423 -0.862 1.00 85.44 147 SER A C 1
ATOM 1187 O O . SER A 1 147 ? -7.570 -4.479 -0.251 1.00 85.44 147 SER A O 1
ATOM 1189 N N . VAL A 1 148 ? -7.527 -6.675 -0.739 1.00 88.44 148 VAL A N 1
ATOM 1190 C CA . VAL A 1 148 ? -8.641 -7.045 0.150 1.00 88.44 148 VAL A CA 1
ATOM 1191 C C . VAL A 1 148 ? -8.302 -6.732 1.603 1.00 88.44 148 VAL A C 1
ATOM 1193 O O . VAL A 1 148 ? -9.123 -6.130 2.288 1.00 88.44 148 VAL A O 1
ATOM 1196 N N . LEU A 1 149 ? -7.092 -7.064 2.060 1.00 88.06 149 LEU A N 1
ATOM 1197 C CA . LEU A 1 149 ? -6.640 -6.747 3.414 1.00 88.06 149 LEU A CA 1
ATOM 1198 C C . LEU A 1 149 ? -6.647 -5.244 3.685 1.00 88.06 149 LEU A C 1
ATOM 1200 O O . LEU A 1 149 ? -7.128 -4.824 4.732 1.00 88.06 149 LEU A O 1
ATOM 1204 N N . VAL A 1 150 ? -6.163 -4.429 2.744 1.00 89.06 150 VAL A N 1
ATOM 1205 C CA . VAL A 1 150 ? -6.172 -2.966 2.886 1.00 89.06 150 VAL A CA 1
ATOM 1206 C C . VAL A 1 150 ? -7.602 -2.429 2.938 1.00 89.06 150 VAL A C 1
ATOM 1208 O O . VAL A 1 150 ? -7.919 -1.621 3.806 1.00 89.06 150 VAL A O 1
ATOM 1211 N N . ILE A 1 151 ? -8.490 -2.880 2.048 1.00 88.06 151 ILE A N 1
ATOM 1212 C CA . ILE A 1 151 ? -9.893 -2.436 2.044 1.00 88.06 151 ILE A CA 1
ATOM 1213 C C . ILE A 1 151 ? -10.597 -2.858 3.338 1.00 88.06 151 ILE A C 1
ATOM 1215 O O . ILE A 1 151 ? -11.286 -2.045 3.955 1.00 88.06 151 ILE A O 1
ATOM 1219 N N . PHE A 1 152 ? -10.404 -4.103 3.772 1.00 88.06 152 PHE A N 1
ATOM 1220 C CA . PHE A 1 152 ? -10.969 -4.621 5.013 1.00 88.06 152 PHE A CA 1
ATOM 1221 C C . PHE A 1 152 ? -10.483 -3.816 6.224 1.00 88.06 152 PHE A C 1
ATOM 1223 O O . PHE A 1 152 ? -11.287 -3.348 7.031 1.00 88.06 152 PHE A O 1
ATOM 1230 N N . GLU A 1 153 ? -9.177 -3.563 6.297 1.00 87.69 153 GLU A N 1
ATOM 1231 C CA . GLU A 1 153 ? -8.561 -2.747 7.339 1.00 87.69 153 GLU A CA 1
ATOM 1232 C C . GLU A 1 153 ? -9.130 -1.323 7.359 1.00 87.69 153 GLU A C 1
ATOM 1234 O O . GLU A 1 153 ? -9.423 -0.783 8.425 1.00 87.69 153 GLU A O 1
ATOM 1239 N N . MET A 1 154 ? -9.372 -0.728 6.190 1.00 84.50 154 MET A N 1
ATOM 1240 C CA . MET A 1 154 ? -9.981 0.598 6.084 1.00 84.50 154 MET A CA 1
ATOM 1241 C C . MET A 1 154 ? -11.424 0.654 6.605 1.00 84.50 154 MET A C 1
ATOM 1243 O O . MET A 1 154 ? -11.856 1.689 7.122 1.00 84.50 154 MET A O 1
ATOM 1247 N N . ILE A 1 155 ? -12.183 -0.435 6.468 1.00 84.12 155 ILE A N 1
ATOM 1248 C CA . ILE A 1 155 ? -13.563 -0.528 6.962 1.00 84.12 155 ILE A CA 1
ATOM 1249 C C . ILE A 1 155 ? -13.573 -0.688 8.488 1.00 84.12 155 ILE A C 1
ATOM 1251 O O . ILE A 1 155 ? -14.339 -0.009 9.184 1.00 84.12 155 ILE A O 1
ATOM 1255 N N . VAL A 1 156 ? -12.715 -1.564 9.014 1.00 81.81 156 VAL A N 1
ATOM 1256 C CA . VAL A 1 156 ? -12.675 -1.908 10.442 1.00 81.81 156 VAL A CA 1
ATOM 1257 C C . VAL A 1 156 ? -12.034 -0.797 11.276 1.00 81.81 156 VAL A C 1
ATOM 1259 O O . VAL A 1 156 ? -12.559 -0.432 12.330 1.00 81.81 156 VAL A O 1
ATOM 1262 N N . SER A 1 157 ? -10.940 -0.206 10.805 1.00 74.44 157 SER A N 1
ATOM 1263 C CA . SER A 1 157 ? -10.113 0.690 11.617 1.00 74.44 157 SER A CA 1
ATOM 1264 C C . SER A 1 157 ? -10.555 2.141 11.558 1.00 74.44 157 SER A C 1
ATOM 1266 O O . SER A 1 157 ? -10.879 2.677 10.500 1.00 74.44 157 SER A O 1
ATOM 1268 N N . ALA A 1 158 ? -10.548 2.843 12.690 1.00 69.25 158 ALA A N 1
ATOM 1269 C CA . ALA A 1 158 ? -11.019 4.229 12.784 1.00 69.25 158 ALA A CA 1
ATOM 1270 C C . ALA A 1 158 ? -10.061 5.279 12.176 1.00 69.25 158 ALA A C 1
ATOM 1272 O O . ALA A 1 158 ? -10.212 6.469 12.444 1.00 69.25 158 ALA A O 1
ATOM 1273 N N . TYR A 1 159 ? -9.099 4.883 11.333 1.00 73.06 159 TYR A N 1
ATOM 1274 C CA . TYR A 1 159 ? -8.113 5.816 10.789 1.00 73.06 159 TYR A CA 1
ATOM 1275 C C . TYR A 1 159 ? -8.775 6.896 9.913 1.00 73.06 159 TYR A C 1
ATOM 1277 O O . TYR A 1 159 ? -9.520 6.572 8.978 1.00 73.06 159 TYR A O 1
ATOM 1285 N N . PRO A 1 160 ? -8.520 8.189 10.188 1.00 82.38 160 PRO A N 1
ATOM 1286 C CA . PRO A 1 160 ? -9.050 9.271 9.375 1.00 82.38 160 PRO A CA 1
ATOM 1287 C C . PRO A 1 160 ? -8.277 9.381 8.057 1.00 82.38 160 PRO A C 1
ATOM 1289 O O . PRO A 1 160 ? -7.107 9.761 8.037 1.00 82.38 160 PRO A O 1
ATOM 1292 N N . VAL A 1 161 ? -8.946 9.121 6.932 1.00 87.00 161 VAL A N 1
ATOM 1293 C CA . VAL A 1 161 ? -8.347 9.316 5.603 1.00 87.00 161 VAL A CA 1
ATOM 1294 C C . VAL A 1 161 ? -8.461 10.781 5.197 1.00 87.00 161 VAL A C 1
ATOM 1296 O O . VAL A 1 161 ? -9.534 11.380 5.243 1.00 87.00 161 VAL A O 1
ATOM 1299 N N . ARG A 1 162 ? -7.343 11.358 4.757 1.00 88.94 162 ARG A N 1
ATOM 1300 C CA . ARG A 1 162 ? -7.251 12.709 4.168 1.00 88.94 162 ARG A CA 1
ATOM 1301 C C . ARG A 1 162 ? -6.675 12.612 2.760 1.00 88.94 162 ARG A C 1
ATOM 1303 O O . ARG A 1 162 ? -5.811 11.768 2.541 1.00 88.94 162 ARG A O 1
ATOM 1310 N N . LEU A 1 163 ? -7.075 13.492 1.841 1.00 89.50 163 LEU A N 1
ATOM 1311 C CA . LEU A 1 163 ? -6.558 13.491 0.461 1.00 89.50 163 LEU A CA 1
ATOM 1312 C C . LEU A 1 163 ? -5.029 13.647 0.392 1.00 89.50 163 LEU A C 1
ATOM 1314 O O . LEU A 1 163 ? -4.392 13.033 -0.457 1.00 89.50 163 LEU A O 1
ATOM 1318 N N . LEU A 1 164 ? -4.426 14.373 1.342 1.00 92.88 164 LEU A N 1
ATOM 1319 C CA . LEU A 1 164 ? -2.975 14.579 1.394 1.00 92.88 164 LEU A CA 1
ATOM 1320 C C . LEU A 1 164 ? -2.165 13.281 1.590 1.00 92.88 164 LEU A C 1
ATOM 1322 O O . LEU A 1 164 ? -0.991 13.257 1.236 1.00 92.88 164 LEU A O 1
ATOM 1326 N N . HIS A 1 165 ? -2.764 12.183 2.078 1.00 91.31 165 HIS A N 1
ATOM 1327 C CA . HIS A 1 165 ? -2.035 10.910 2.202 1.00 91.31 165 HIS A CA 1
ATOM 1328 C C . HIS A 1 165 ? -1.588 10.338 0.844 1.00 91.31 165 HIS A C 1
ATOM 1330 O O . HIS A 1 165 ? -0.666 9.527 0.835 1.00 91.31 165 HIS A O 1
ATOM 1336 N N . ALA A 1 166 ? -2.146 10.803 -0.289 1.00 92.94 166 ALA A N 1
ATOM 1337 C CA . ALA A 1 166 ? -1.620 10.481 -1.622 1.00 92.94 166 ALA A CA 1
ATOM 1338 C C . ALA A 1 166 ? -0.118 10.785 -1.734 1.00 92.94 166 ALA A C 1
ATOM 1340 O O . ALA A 1 166 ? 0.605 10.062 -2.415 1.00 92.94 166 ALA A O 1
ATOM 1341 N N . LEU A 1 167 ? 0.366 11.823 -1.039 1.00 94.44 167 LEU A N 1
ATOM 1342 C CA . LEU A 1 167 ? 1.769 12.221 -1.074 1.00 94.44 167 LEU A CA 1
ATOM 1343 C C . LEU A 1 167 ? 2.699 11.117 -0.553 1.00 94.44 167 LEU A C 1
ATOM 1345 O O . LEU A 1 167 ? 3.765 10.916 -1.126 1.00 94.44 167 LEU A O 1
ATOM 1349 N N . TYR A 1 168 ? 2.292 10.362 0.475 1.00 94.00 168 TYR A N 1
ATOM 1350 C CA . TYR A 1 168 ? 3.096 9.249 0.992 1.00 94.00 168 TYR A CA 1
ATOM 1351 C C . TYR A 1 168 ? 3.281 8.159 -0.067 1.00 94.00 168 TYR A C 1
ATOM 1353 O O . TYR A 1 168 ? 4.393 7.680 -0.277 1.00 94.00 168 TYR A O 1
ATOM 1361 N N . THR A 1 169 ? 2.210 7.816 -0.785 1.00 94.06 169 THR A N 1
ATOM 1362 C CA . THR A 1 169 ? 2.255 6.830 -1.870 1.00 94.06 169 THR A CA 1
ATOM 1363 C C . THR A 1 169 ? 3.050 7.342 -3.073 1.00 94.06 169 THR A C 1
ATOM 1365 O O . THR A 1 169 ? 3.802 6.575 -3.669 1.00 94.06 169 THR A O 1
ATOM 1368 N N . ILE A 1 170 ? 2.944 8.633 -3.406 1.00 96.06 170 ILE A N 1
ATOM 1369 C CA . ILE A 1 170 ? 3.721 9.250 -4.492 1.00 96.06 170 ILE A CA 1
ATOM 1370 C C . ILE A 1 170 ? 5.217 9.240 -4.165 1.00 96.06 170 ILE A C 1
ATOM 1372 O O . ILE A 1 170 ? 6.008 8.792 -4.990 1.00 96.06 170 ILE A O 1
ATOM 1376 N N . ILE A 1 171 ? 5.614 9.676 -2.963 1.00 96.44 171 ILE A N 1
ATOM 1377 C CA . ILE A 1 171 ? 7.018 9.648 -2.518 1.00 96.44 171 ILE A CA 1
ATOM 1378 C C . ILE A 1 171 ? 7.556 8.219 -2.580 1.00 96.44 171 ILE A C 1
ATOM 1380 O O . ILE A 1 171 ? 8.634 7.986 -3.118 1.00 96.44 171 ILE A O 1
ATOM 1384 N N . PHE A 1 172 ? 6.786 7.252 -2.084 1.00 95.44 172 PHE A N 1
ATOM 1385 C CA . PHE A 1 172 ? 7.171 5.849 -2.125 1.00 95.44 172 PHE A CA 1
ATOM 1386 C C . PHE A 1 172 ? 7.355 5.323 -3.558 1.00 95.44 172 PHE A C 1
ATOM 1388 O O . PHE A 1 172 ? 8.354 4.667 -3.852 1.00 95.44 172 PHE A O 1
ATOM 1395 N N . GLY A 1 173 ? 6.447 5.660 -4.477 1.00 95.12 173 GLY A N 1
ATOM 1396 C CA . GLY A 1 173 ? 6.583 5.292 -5.886 1.00 95.12 173 GLY A CA 1
ATOM 1397 C C . GLY A 1 173 ? 7.772 5.973 -6.578 1.00 95.12 173 GLY A C 1
ATOM 1398 O O . GLY A 1 173 ? 8.450 5.337 -7.382 1.00 95.12 173 GLY A O 1
ATOM 1399 N N . LEU A 1 174 ? 8.091 7.224 -6.228 1.00 96.44 174 LEU A N 1
ATOM 1400 C CA . LEU A 1 174 ? 9.293 7.914 -6.712 1.00 96.44 174 LEU A CA 1
ATOM 1401 C C . LEU A 1 174 ? 10.578 7.239 -6.216 1.00 96.44 174 LEU A C 1
ATOM 1403 O O . LEU A 1 174 ? 11.496 7.029 -7.007 1.00 96.44 174 LEU A O 1
ATOM 1407 N N . LEU A 1 175 ? 10.631 6.845 -4.939 1.00 96.69 175 LEU A N 1
ATOM 1408 C CA . LEU A 1 175 ? 11.754 6.078 -4.389 1.00 96.69 175 LEU A CA 1
ATOM 1409 C C . LEU A 1 175 ? 11.943 4.754 -5.136 1.00 96.69 175 LEU A C 1
ATOM 1411 O O . LEU A 1 175 ? 13.074 4.393 -5.462 1.00 96.69 175 LEU A O 1
ATOM 1415 N N . TYR A 1 176 ? 10.848 4.064 -5.463 1.00 94.94 176 TYR A N 1
ATOM 1416 C CA . TYR A 1 176 ? 10.915 2.840 -6.253 1.00 94.94 176 TYR A CA 1
ATOM 1417 C C . TYR A 1 176 ? 11.434 3.099 -7.675 1.00 94.94 176 TYR A C 1
ATOM 1419 O O . TYR A 1 176 ? 12.308 2.374 -8.138 1.00 94.94 176 TYR A O 1
ATOM 1427 N N . ILE A 1 177 ? 10.986 4.163 -8.351 1.00 95.00 177 ILE A N 1
ATOM 1428 C CA . ILE A 1 177 ? 11.505 4.542 -9.678 1.00 95.00 177 ILE A CA 1
ATOM 1429 C C . ILE A 1 177 ? 13.018 4.780 -9.627 1.00 95.00 177 ILE A C 1
ATOM 1431 O O . ILE A 1 177 ? 13.742 4.210 -10.445 1.00 95.00 177 ILE A O 1
ATOM 1435 N N . ILE A 1 178 ? 13.502 5.551 -8.647 1.00 95.69 178 ILE A N 1
ATOM 1436 C CA . ILE A 1 178 ? 14.939 5.798 -8.438 1.00 95.69 178 ILE A CA 1
ATOM 1437 C C . ILE A 1 178 ? 15.683 4.473 -8.248 1.00 95.69 178 ILE A C 1
ATOM 1439 O O . ILE A 1 178 ? 16.686 4.225 -8.917 1.00 95.69 178 ILE A O 1
ATOM 1443 N N . PHE A 1 179 ? 15.166 3.593 -7.389 1.00 95.12 179 PHE A N 1
ATOM 1444 C CA . PHE A 1 179 ? 15.728 2.262 -7.190 1.00 95.12 179 PHE A CA 1
ATOM 1445 C C . PHE A 1 179 ? 15.789 1.462 -8.502 1.00 95.12 179 PHE A C 1
ATOM 1447 O O . PHE A 1 179 ? 16.836 0.899 -8.817 1.00 95.12 179 PHE A O 1
ATOM 1454 N N . THR A 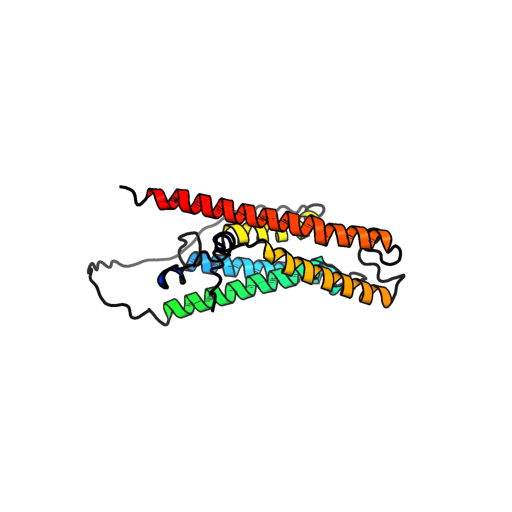1 180 ? 14.720 1.449 -9.305 1.00 93.44 180 THR A N 1
ATOM 1455 C CA . THR A 1 180 ? 14.706 0.699 -10.572 1.00 93.44 180 THR A CA 1
ATOM 1456 C C . THR A 1 180 ? 15.683 1.253 -11.609 1.00 93.44 180 THR A C 1
ATOM 1458 O O . THR A 1 180 ? 16.260 0.472 -12.360 1.00 93.44 180 THR A O 1
ATOM 1461 N N . LEU A 1 181 ? 15.912 2.571 -11.630 1.00 94.44 181 LEU A N 1
ATOM 1462 C CA . LEU A 1 181 ? 16.915 3.206 -12.491 1.00 94.44 181 LEU A CA 1
ATOM 1463 C C . LEU A 1 181 ? 18.333 2.791 -12.092 1.00 94.44 181 LEU A C 1
ATOM 1465 O O . LEU A 1 181 ? 19.129 2.415 -12.952 1.00 94.44 181 LEU A O 1
ATOM 1469 N N . ILE A 1 182 ? 18.634 2.808 -10.789 1.00 94.94 182 ILE A N 1
ATOM 1470 C CA . ILE A 1 182 ? 19.925 2.350 -10.258 1.00 94.94 182 ILE A CA 1
ATOM 1471 C C . ILE A 1 182 ? 20.117 0.863 -10.574 1.00 94.94 182 ILE A C 1
ATOM 1473 O O . ILE A 1 182 ? 21.162 0.483 -11.098 1.00 94.94 182 ILE A O 1
ATOM 1477 N N . TYR A 1 183 ? 19.104 0.030 -10.325 1.00 92.94 183 TYR A N 1
ATOM 1478 C CA . TYR A 1 183 ? 19.154 -1.408 -10.591 1.00 92.94 183 TYR A CA 1
ATOM 1479 C C . TYR A 1 183 ? 19.411 -1.717 -12.073 1.00 92.94 183 TYR A C 1
ATOM 1481 O O . TYR A 1 183 ? 20.285 -2.519 -12.403 1.00 92.94 183 TYR A O 1
ATOM 1489 N N . TRP A 1 184 ? 18.703 -1.030 -12.972 1.00 93.88 184 TRP A N 1
ATOM 1490 C CA . TRP A 1 184 ? 18.906 -1.152 -14.414 1.00 93.88 184 TRP A CA 1
ATOM 1491 C C . TRP A 1 184 ? 20.309 -0.708 -14.845 1.00 93.88 184 TRP A C 1
ATOM 1493 O O . TRP A 1 184 ? 20.942 -1.402 -15.638 1.00 93.88 184 TRP A O 1
ATOM 1503 N N . SER A 1 185 ? 20.835 0.391 -14.290 1.00 94.31 185 SER A N 1
ATOM 1504 C CA . SER A 1 185 ? 22.146 0.931 -14.686 1.00 94.31 185 SER A CA 1
ATOM 1505 C C . SER A 1 185 ? 23.327 -0.016 -14.442 1.00 94.31 185 SER A C 1
ATOM 1507 O O . SER A 1 185 ? 24.362 0.135 -15.085 1.00 94.31 185 SER A O 1
ATOM 1509 N N . GLN A 1 186 ? 23.180 -1.005 -13.552 1.00 94.31 186 GLN A N 1
ATOM 1510 C CA . GLN A 1 186 ? 24.233 -1.982 -13.256 1.00 94.31 186 GLN A CA 1
ATOM 1511 C C . GLN A 1 186 ? 24.412 -3.016 -14.375 1.00 94.31 186 GLN A C 1
ATOM 1513 O O . GLN A 1 186 ? 25.534 -3.432 -14.646 1.00 94.31 186 GLN A O 1
ATOM 1518 N N . ALA A 1 187 ? 23.322 -3.424 -15.030 1.00 91.44 187 ALA A N 1
ATOM 1519 C CA . ALA A 1 187 ? 23.353 -4.359 -16.153 1.00 91.44 187 ALA A CA 1
ATOM 1520 C C . ALA A 1 187 ? 22.132 -4.136 -17.069 1.00 91.44 187 ALA A C 1
ATOM 1522 O O . ALA A 1 187 ? 21.156 -4.882 -16.982 1.00 91.44 187 ALA A O 1
ATOM 1523 N N . PRO A 1 188 ? 22.155 -3.132 -17.967 1.00 90.12 188 PRO A N 1
ATOM 1524 C CA . PRO A 1 188 ? 20.971 -2.692 -18.717 1.00 90.12 188 PRO A CA 1
ATOM 1525 C C . PRO A 1 188 ? 20.255 -3.769 -19.547 1.00 90.12 188 PRO A C 1
ATOM 1527 O O . PRO A 1 188 ? 19.046 -3.678 -19.761 1.00 90.12 188 PRO A O 1
ATOM 1530 N N . LEU A 1 189 ? 20.981 -4.790 -20.017 1.00 88.81 189 LEU A N 1
ATOM 1531 C CA . LEU A 1 189 ? 20.435 -5.881 -20.837 1.00 88.81 189 LEU A CA 1
ATOM 1532 C C . LEU A 1 189 ? 19.823 -7.020 -20.005 1.00 88.81 189 LEU A C 1
ATOM 1534 O O . LEU A 1 189 ? 18.919 -7.719 -20.472 1.00 88.81 189 LEU A O 1
ATOM 1538 N N . GLU A 1 190 ? 20.301 -7.194 -18.775 1.00 87.81 190 GLU A N 1
ATOM 1539 C CA . GLU A 1 190 ? 19.904 -8.284 -17.884 1.00 87.81 190 GLU A CA 1
ATOM 1540 C C . GLU A 1 190 ? 18.879 -7.804 -16.854 1.00 87.81 190 GLU A C 1
ATOM 1542 O O . GLU A 1 190 ? 17.839 -8.435 -16.686 1.00 87.81 190 GLU A O 1
ATOM 1547 N N . ASN A 1 191 ? 19.098 -6.636 -16.244 1.00 89.06 191 ASN A N 1
ATOM 1548 C CA . ASN A 1 191 ? 18.303 -6.075 -15.150 1.00 89.06 191 ASN A CA 1
ATOM 1549 C C . ASN A 1 191 ? 17.039 -5.347 -15.638 1.00 89.06 191 ASN A C 1
ATOM 1551 O O . ASN A 1 191 ? 16.830 -4.161 -15.373 1.00 89.06 191 ASN A O 1
ATOM 1555 N N . ILE A 1 192 ? 16.167 -6.069 -16.344 1.00 87.50 192 ILE A N 1
ATOM 1556 C CA . ILE A 1 192 ? 14.868 -5.565 -16.805 1.00 87.50 192 ILE A CA 1
ATOM 1557 C C . ILE A 1 192 ? 13.756 -6.236 -15.995 1.00 87.50 192 ILE A C 1
ATOM 1559 O O . ILE A 1 192 ? 13.375 -7.368 -16.278 1.00 87.50 192 ILE A O 1
ATOM 1563 N N . ILE A 1 193 ? 13.217 -5.516 -15.005 1.00 83.81 193 ILE A N 1
ATOM 1564 C CA . ILE A 1 193 ? 12.251 -6.052 -14.028 1.00 83.81 193 ILE A CA 1
ATOM 1565 C C . ILE A 1 193 ? 10.920 -6.427 -14.699 1.00 83.81 193 ILE A C 1
ATOM 1567 O O . ILE A 1 193 ? 10.436 -7.544 -14.542 1.00 83.81 193 ILE A O 1
ATOM 1571 N N . TYR A 1 194 ? 10.329 -5.499 -15.463 1.00 83.94 194 TYR A N 1
ATOM 1572 C CA . TYR A 1 194 ? 9.046 -5.702 -16.143 1.00 83.94 194 TYR A CA 1
ATOM 1573 C C . TYR A 1 194 ? 9.193 -5.412 -17.637 1.00 83.94 194 TYR A C 1
ATOM 1575 O O . TYR A 1 194 ? 8.922 -4.301 -18.105 1.00 83.94 194 TYR A O 1
ATOM 1583 N N . ARG A 1 195 ? 9.641 -6.422 -18.392 1.00 84.25 195 ARG A N 1
ATOM 1584 C CA . ARG A 1 195 ? 9.857 -6.319 -19.845 1.00 84.25 195 ARG A CA 1
ATOM 1585 C C . ARG A 1 195 ? 8.602 -5.787 -20.546 1.00 84.25 195 ARG A C 1
ATOM 1587 O O . ARG A 1 195 ? 7.501 -6.284 -20.337 1.00 84.25 195 ARG A O 1
ATOM 1594 N N . GLY A 1 196 ? 8.777 -4.756 -21.372 1.00 82.19 196 GLY A N 1
ATOM 1595 C CA . GLY A 1 196 ? 7.700 -4.109 -22.130 1.00 82.19 196 GLY A CA 1
ATOM 1596 C C . GLY A 1 196 ? 6.931 -3.005 -21.390 1.00 82.19 196 GLY A C 1
ATOM 1597 O O . GLY A 1 196 ? 6.379 -2.131 -22.058 1.00 82.19 196 GLY A O 1
ATOM 1598 N N . MET A 1 197 ? 6.942 -2.991 -20.052 1.00 83.81 197 MET A N 1
ATOM 1599 C CA . MET A 1 197 ? 6.217 -2.015 -19.226 1.00 83.81 197 MET A CA 1
ATOM 1600 C C . MET A 1 197 ? 7.168 -1.054 -18.503 1.00 83.81 197 MET A C 1
ATOM 1602 O O . MET A 1 197 ? 7.209 0.132 -18.825 1.00 83.81 197 MET A O 1
ATOM 1606 N N . LEU A 1 198 ? 7.965 -1.570 -17.562 1.00 88.06 198 LEU A N 1
ATOM 1607 C CA . LEU A 1 198 ? 8.989 -0.821 -16.831 1.00 88.06 198 LEU A CA 1
ATOM 1608 C C . LEU A 1 198 ? 10.370 -1.229 -17.359 1.00 88.06 198 LEU A C 1
ATOM 1610 O O . LEU A 1 198 ? 11.148 -1.905 -16.686 1.00 88.06 198 LEU A O 1
ATOM 1614 N N . ASP A 1 199 ? 10.620 -0.864 -18.615 1.00 91.81 199 ASP A N 1
ATOM 1615 C CA . ASP A 1 199 ? 11.859 -1.149 -19.336 1.00 91.81 199 ASP A CA 1
ATOM 1616 C C . ASP A 1 199 ? 12.593 0.157 -19.656 1.00 91.81 199 ASP A C 1
ATOM 1618 O O . ASP A 1 199 ? 12.178 0.934 -20.519 1.00 91.81 199 ASP A O 1
ATOM 1622 N N . TRP A 1 200 ? 13.702 0.395 -18.958 1.00 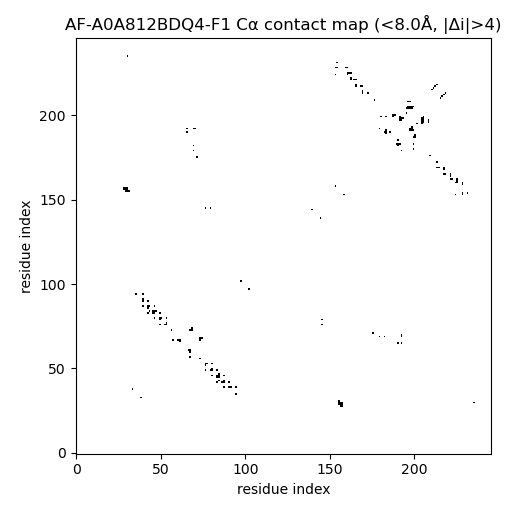93.56 200 TRP A N 1
ATOM 1623 C CA . TRP A 1 200 ? 14.505 1.608 -19.103 1.00 93.56 200 TRP A CA 1
ATOM 1624 C C . TRP A 1 200 ? 15.354 1.640 -20.381 1.00 93.56 200 TRP A C 1
ATOM 1626 O O . TRP A 1 200 ? 15.785 2.719 -20.779 1.00 93.56 200 TRP A O 1
ATOM 1636 N N . ASN A 1 201 ? 15.492 0.521 -21.109 1.00 93.50 201 ASN A N 1
ATOM 1637 C CA . ASN A 1 201 ? 16.027 0.548 -22.479 1.00 93.50 201 ASN A CA 1
ATOM 1638 C C . ASN A 1 201 ? 15.031 1.175 -23.468 1.00 93.50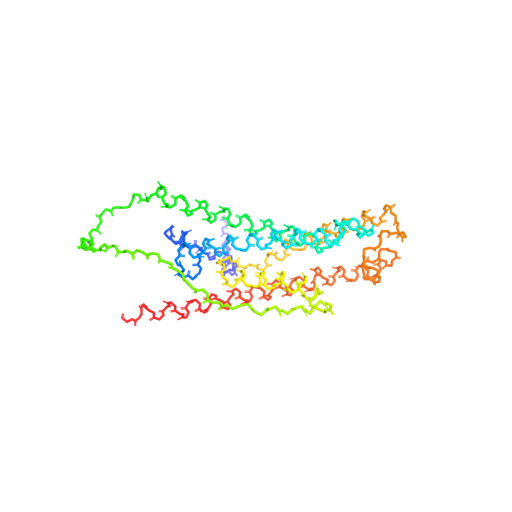 201 ASN A C 1
ATOM 1640 O O . ASN A 1 201 ? 15.405 1.613 -24.556 1.00 93.50 201 ASN A O 1
ATOM 1644 N N . ARG A 1 202 ? 13.746 1.236 -23.092 1.00 92.44 202 ARG A N 1
ATOM 1645 C CA . ARG A 1 202 ? 12.665 1.907 -23.825 1.00 92.44 202 ARG A CA 1
ATOM 1646 C C . ARG A 1 202 ? 12.009 2.953 -22.916 1.00 92.44 202 ARG A C 1
ATOM 1648 O O . ARG A 1 202 ? 10.829 2.826 -22.574 1.00 92.44 202 ARG A O 1
ATOM 1655 N N . PRO A 1 203 ? 12.735 4.029 -22.561 1.00 92.50 203 PRO A N 1
ATOM 1656 C CA . PRO A 1 203 ? 12.362 4.917 -21.460 1.00 92.50 203 PRO A CA 1
ATOM 1657 C C . PRO A 1 203 ? 11.013 5.608 -21.666 1.00 92.50 203 PRO A C 1
ATOM 1659 O O . PRO A 1 203 ? 10.350 5.942 -20.693 1.00 92.50 203 PRO A O 1
ATOM 1662 N N . LYS A 1 204 ? 10.554 5.778 -22.915 1.00 93.38 204 LYS A N 1
ATOM 1663 C CA . LYS A 1 204 ? 9.229 6.344 -23.214 1.00 93.38 204 LYS A CA 1
ATOM 1664 C C . LYS A 1 204 ? 8.099 5.565 -22.531 1.00 93.38 204 LYS A C 1
ATOM 1666 O O . LYS A 1 204 ? 7.250 6.179 -21.895 1.00 93.38 204 LYS A O 1
ATOM 1671 N N . ASN A 1 205 ? 8.107 4.234 -22.623 1.00 91.25 205 ASN A N 1
ATOM 1672 C CA . ASN A 1 205 ? 7.052 3.400 -22.040 1.00 91.25 205 ASN A CA 1
ATOM 1673 C C . ASN A 1 205 ? 7.109 3.437 -20.511 1.00 91.25 205 ASN A C 1
ATOM 1675 O O . ASN A 1 205 ? 6.081 3.645 -19.868 1.00 91.25 205 ASN A O 1
ATOM 1679 N N . ALA A 1 206 ? 8.316 3.309 -19.950 1.00 93.25 206 ALA A N 1
ATOM 1680 C CA . ALA A 1 206 ? 8.543 3.373 -18.511 1.00 93.25 206 ALA A CA 1
ATOM 1681 C C . ALA A 1 206 ? 8.088 4.721 -17.927 1.00 93.25 206 ALA A C 1
ATOM 1683 O O . ALA A 1 206 ? 7.340 4.745 -16.955 1.00 93.25 206 ALA A O 1
ATOM 1684 N N . LEU A 1 207 ? 8.453 5.841 -18.563 1.00 94.69 207 LEU A N 1
ATOM 1685 C CA . LEU A 1 207 ? 8.056 7.184 -18.132 1.00 94.69 207 LEU A CA 1
ATOM 1686 C C . LEU A 1 207 ? 6.540 7.392 -18.187 1.00 94.69 207 LEU A C 1
ATOM 1688 O O . LEU A 1 207 ? 5.972 7.908 -17.226 1.00 94.69 207 LEU A O 1
ATOM 1692 N N . ILE A 1 208 ? 5.880 6.978 -19.276 1.00 95.31 208 ILE A N 1
ATOM 1693 C CA . ILE A 1 208 ? 4.418 7.084 -19.404 1.00 95.31 208 ILE A CA 1
ATOM 1694 C C . ILE A 1 208 ? 3.733 6.267 -18.306 1.00 95.31 208 ILE A C 1
ATOM 1696 O O . ILE A 1 208 ? 2.858 6.786 -17.615 1.00 95.31 208 ILE A O 1
ATOM 1700 N N . LEU A 1 209 ? 4.153 5.015 -18.106 1.00 94.12 209 LEU A N 1
ATOM 1701 C CA . LEU A 1 209 ? 3.596 4.147 -17.073 1.00 94.12 209 LEU A CA 1
ATOM 1702 C C . LEU A 1 209 ? 3.785 4.746 -15.675 1.00 94.12 209 LEU A C 1
ATOM 1704 O O . LEU A 1 209 ? 2.819 4.859 -14.922 1.00 94.12 209 LEU A O 1
ATOM 1708 N N . SER A 1 210 ? 5.006 5.166 -15.335 1.00 95.12 210 SER A N 1
ATOM 1709 C CA . SER A 1 210 ? 5.318 5.795 -14.050 1.00 95.12 210 SER A CA 1
ATOM 1710 C C . SER A 1 210 ? 4.488 7.055 -13.813 1.00 95.12 210 SER A C 1
ATOM 1712 O O . SER A 1 210 ? 3.941 7.229 -12.725 1.00 95.12 210 SER A O 1
ATOM 1714 N N . PHE A 1 211 ? 4.343 7.911 -14.827 1.00 96.69 211 PHE A N 1
ATOM 1715 C CA . PHE A 1 211 ? 3.542 9.127 -14.731 1.00 96.69 211 PHE A CA 1
ATOM 1716 C C . PHE A 1 211 ? 2.060 8.816 -14.488 1.00 96.69 211 PHE A C 1
ATOM 1718 O O . PHE A 1 211 ? 1.458 9.364 -13.566 1.00 96.69 211 PHE A O 1
ATOM 1725 N N . VAL A 1 212 ? 1.481 7.897 -15.268 1.00 97.00 212 VAL A N 1
ATOM 1726 C CA . VAL A 1 212 ? 0.078 7.481 -15.119 1.00 97.00 212 VAL A CA 1
ATOM 1727 C C . VAL A 1 212 ? -0.165 6.874 -13.736 1.00 97.00 212 VAL A C 1
ATOM 1729 O O . VAL A 1 212 ? -1.133 7.236 -13.067 1.00 97.00 212 VAL A O 1
ATOM 1732 N N . LEU A 1 213 ? 0.718 5.997 -13.257 1.00 95.06 213 LEU A N 1
ATOM 1733 C CA . LEU A 1 213 ? 0.566 5.393 -11.934 1.00 95.06 213 LEU A CA 1
ATOM 1734 C C . LEU A 1 213 ? 0.629 6.443 -10.814 1.00 95.06 213 LEU A C 1
ATOM 1736 O O . LEU A 1 213 ? -0.244 6.456 -9.946 1.00 95.06 213 LEU A O 1
ATOM 1740 N N . LEU A 1 214 ? 1.611 7.348 -10.848 1.00 96.50 214 LEU A N 1
ATOM 1741 C CA . LEU A 1 214 ? 1.833 8.332 -9.784 1.00 96.50 214 LEU A CA 1
ATOM 1742 C C . LEU A 1 214 ? 0.810 9.467 -9.762 1.00 96.50 214 LEU A C 1
ATOM 1744 O O . LEU A 1 214 ? 0.386 9.878 -8.685 1.00 96.50 214 LEU A O 1
ATOM 1748 N N . PHE A 1 215 ? 0.437 9.996 -10.926 1.00 95.44 215 PHE A N 1
ATOM 1749 C CA . PHE A 1 215 ? -0.336 11.238 -11.014 1.00 95.44 215 PHE A CA 1
ATOM 1750 C C . PHE A 1 215 ? -1.788 11.037 -11.440 1.00 95.44 215 PHE A C 1
ATOM 1752 O O . PHE A 1 215 ? -2.585 11.957 -11.283 1.00 95.44 215 PHE A O 1
ATOM 1759 N N . LEU A 1 216 ? -2.158 9.848 -11.926 1.00 96.50 216 LEU A N 1
ATOM 1760 C CA . LEU A 1 216 ? -3.548 9.525 -12.249 1.00 96.50 216 LEU A CA 1
ATOM 1761 C C . LEU A 1 216 ? -4.105 8.448 -11.315 1.00 96.50 216 LEU A C 1
ATOM 1763 O O . LEU A 1 216 ? -5.081 8.691 -10.606 1.00 96.50 216 LEU A O 1
ATOM 1767 N N . VAL A 1 217 ? -3.465 7.278 -11.263 1.00 96.25 217 VAL A N 1
ATOM 1768 C CA . VAL A 1 217 ? -3.992 6.126 -10.514 1.00 96.25 217 VAL A CA 1
ATOM 1769 C C . VAL A 1 217 ? -3.927 6.354 -9.005 1.00 96.25 217 VAL A C 1
ATOM 1771 O O . VAL A 1 217 ? -4.928 6.149 -8.320 1.00 96.25 217 VAL A O 1
ATOM 1774 N N . VAL A 1 218 ? -2.794 6.815 -8.465 1.00 95.94 218 VAL A N 1
ATOM 1775 C CA . VAL A 1 218 ? -2.658 7.056 -7.017 1.00 95.94 218 VAL A CA 1
ATOM 1776 C C . VAL A 1 218 ? -3.646 8.119 -6.503 1.00 95.94 218 VAL A C 1
ATOM 1778 O O . VAL A 1 218 ? -4.354 7.825 -5.538 1.00 95.94 218 VAL A O 1
ATOM 1781 N N . PRO A 1 219 ? -3.792 9.310 -7.121 1.00 96.19 219 PRO A N 1
ATOM 1782 C CA . PRO A 1 219 ? -4.794 10.289 -6.692 1.00 96.19 219 PRO A CA 1
ATOM 1783 C C . PRO A 1 219 ? -6.232 9.779 -6.823 1.00 96.19 219 PRO A C 1
ATOM 1785 O O . PRO A 1 219 ? -7.062 10.058 -5.952 1.00 96.19 219 PRO A O 1
ATOM 1788 N N . PHE A 1 220 ? -6.528 8.997 -7.866 1.00 96.88 220 PHE A N 1
ATOM 1789 C CA . PHE A 1 220 ? -7.831 8.355 -8.033 1.00 96.88 220 PHE A CA 1
ATOM 1790 C C . PHE A 1 220 ? -8.130 7.378 -6.887 1.00 96.88 220 PHE A C 1
ATOM 1792 O O . PHE A 1 220 ? -9.163 7.503 -6.226 1.00 96.88 220 PHE A O 1
ATOM 1799 N N . LEU A 1 221 ? -7.207 6.459 -6.587 1.00 94.81 221 LEU A N 1
ATOM 1800 C CA . LEU A 1 221 ? -7.352 5.509 -5.481 1.00 94.81 221 LEU A CA 1
ATOM 1801 C C . LEU A 1 221 ? -7.442 6.222 -4.129 1.00 94.81 221 LEU A C 1
ATOM 1803 O O . LEU A 1 221 ? -8.279 5.867 -3.301 1.00 94.81 221 LEU A O 1
ATOM 1807 N N . GLN A 1 222 ? -6.645 7.270 -3.906 1.00 95.56 222 GLN A N 1
ATOM 1808 C CA . GLN A 1 222 ? -6.726 8.055 -2.676 1.00 95.56 222 GLN A CA 1
ATOM 1809 C C . GLN A 1 222 ? -8.089 8.737 -2.527 1.00 95.56 222 GLN A C 1
ATOM 1811 O O . GLN A 1 222 ? -8.649 8.782 -1.430 1.00 95.56 222 GLN A O 1
ATOM 1816 N N . THR A 1 223 ? -8.640 9.249 -3.627 1.00 95.31 223 THR A N 1
ATOM 1817 C CA . THR A 1 223 ? -9.988 9.823 -3.644 1.00 95.31 223 THR A CA 1
ATOM 1818 C C . THR A 1 223 ? -11.026 8.755 -3.321 1.00 95.31 223 THR A C 1
ATOM 1820 O O . THR A 1 223 ? -11.882 8.982 -2.470 1.00 95.31 223 THR A O 1
ATOM 1823 N N . PHE A 1 224 ? -10.912 7.563 -3.909 1.00 94.75 224 PHE A N 1
ATOM 1824 C CA . PHE A 1 224 ? -11.765 6.420 -3.585 1.00 94.75 224 PHE A CA 1
ATOM 1825 C C . PHE A 1 224 ? -11.718 6.063 -2.088 1.00 94.75 224 PHE A C 1
ATOM 1827 O O . PHE A 1 224 ? -12.766 5.999 -1.444 1.00 94.75 224 PHE A O 1
ATOM 1834 N N . PHE A 1 225 ? -10.529 5.931 -1.487 1.00 92.44 225 PHE A N 1
ATOM 1835 C CA . PHE A 1 225 ? -10.392 5.656 -0.050 1.00 92.44 225 PHE A CA 1
ATOM 1836 C C . PHE A 1 225 ? -10.931 6.790 0.830 1.00 92.44 225 PHE A C 1
ATOM 1838 O O . PHE A 1 225 ? -11.529 6.538 1.879 1.00 92.44 225 PHE A O 1
ATOM 1845 N N . PHE A 1 226 ? -10.771 8.044 0.406 1.00 93.12 226 PHE A N 1
ATOM 1846 C CA . PHE A 1 226 ? -11.363 9.186 1.094 1.00 93.12 226 PHE A CA 1
ATOM 1847 C C . PHE A 1 226 ? -12.896 9.140 1.058 1.00 93.12 226 PHE A C 1
ATOM 1849 O O . PHE A 1 226 ? -13.543 9.362 2.084 1.00 93.12 226 PHE A O 1
ATOM 1856 N N . LEU A 1 227 ? -13.488 8.805 -0.091 1.00 93.62 227 LEU A N 1
ATOM 1857 C CA . LEU A 1 227 ? -14.935 8.637 -0.220 1.00 93.62 227 LEU A CA 1
ATOM 1858 C C . LEU A 1 227 ? -15.440 7.481 0.644 1.00 93.62 227 LEU A C 1
ATOM 1860 O O . LEU A 1 227 ? -16.409 7.672 1.376 1.00 93.62 227 LEU A O 1
ATOM 1864 N N . LEU A 1 228 ? -14.754 6.334 0.650 1.00 91.38 228 LEU A N 1
ATOM 1865 C CA . LEU A 1 228 ? -15.074 5.216 1.544 1.00 91.38 228 LEU A CA 1
ATOM 1866 C C . LEU A 1 228 ? -15.060 5.641 3.017 1.00 91.38 228 LEU A C 1
ATOM 1868 O O . LEU A 1 228 ? -16.005 5.355 3.754 1.00 91.38 228 LEU A O 1
ATOM 1872 N N . TYR A 1 229 ? -14.038 6.389 3.441 1.00 89.25 229 TYR A N 1
ATOM 1873 C CA . TYR A 1 229 ? -13.966 6.948 4.790 1.00 89.25 229 TYR A CA 1
ATOM 1874 C C . TYR A 1 229 ? -15.170 7.851 5.110 1.00 89.25 229 TYR A C 1
ATOM 1876 O O . TYR A 1 229 ? -15.777 7.723 6.177 1.00 89.25 229 TYR A O 1
ATOM 1884 N N . LYS A 1 230 ? -15.562 8.737 4.183 1.00 88.12 230 LYS A N 1
ATOM 1885 C CA . LYS A 1 230 ? -16.724 9.625 4.357 1.00 88.12 230 LYS A CA 1
ATOM 1886 C C . LYS A 1 230 ? -18.041 8.850 4.393 1.00 88.12 230 LYS A C 1
ATOM 1888 O O . LYS A 1 230 ? -18.886 9.173 5.225 1.00 88.12 230 LYS A O 1
ATOM 1893 N N . CYS A 1 231 ? -18.215 7.845 3.535 1.00 88.81 231 CYS A N 1
ATOM 1894 C CA . CYS A 1 231 ? -19.380 6.959 3.542 1.00 88.81 231 CYS A CA 1
ATOM 1895 C C . CYS A 1 231 ? -19.501 6.240 4.885 1.00 88.81 231 CYS A C 1
ATOM 1897 O O . CYS A 1 231 ? -20.541 6.319 5.530 1.00 88.81 231 CYS A O 1
ATOM 1899 N N . ARG A 1 232 ? -18.407 5.652 5.371 1.00 86.31 232 ARG A N 1
ATOM 1900 C CA . ARG A 1 232 ? -18.370 4.980 6.671 1.00 86.31 232 ARG A CA 1
ATOM 1901 C C . ARG A 1 232 ? -18.739 5.909 7.828 1.00 86.31 232 ARG A C 1
ATOM 1903 O O . ARG A 1 232 ? -19.530 5.532 8.689 1.00 86.31 232 ARG A O 1
ATOM 1910 N N . LEU A 1 233 ? -18.214 7.136 7.837 1.00 84.12 233 LEU A N 1
ATOM 1911 C CA . LEU A 1 233 ? -18.544 8.122 8.869 1.00 84.12 233 LEU A CA 1
ATOM 1912 C C . LEU A 1 233 ? -20.031 8.515 8.841 1.00 84.12 233 LEU A C 1
ATOM 1914 O O . LEU A 1 233 ? -20.619 8.743 9.897 1.00 84.12 233 LEU A O 1
ATOM 1918 N N . ARG A 1 234 ? -20.647 8.580 7.652 1.00 83.94 234 ARG A N 1
ATOM 1919 C CA . ARG A 1 234 ? -22.098 8.788 7.522 1.00 83.94 234 ARG A CA 1
ATOM 1920 C C . ARG A 1 234 ? -22.886 7.607 8.086 1.00 83.94 234 ARG A C 1
ATOM 1922 O O . ARG A 1 234 ? -23.793 7.845 8.875 1.00 83.94 234 ARG A O 1
ATOM 1929 N N . CYS A 1 235 ? -22.509 6.370 7.752 1.00 83.62 235 CYS A N 1
ATOM 1930 C CA . CYS A 1 235 ? -23.158 5.170 8.290 1.00 83.62 235 CYS A CA 1
ATOM 1931 C C . CYS A 1 235 ? -23.091 5.129 9.823 1.00 83.62 235 CYS A C 1
ATOM 1933 O O . CYS A 1 235 ? -24.105 4.902 10.473 1.00 83.62 235 CYS A O 1
ATOM 1935 N N . TYR A 1 236 ? -21.924 5.426 10.405 1.00 81.00 236 TYR A N 1
ATOM 1936 C CA . TYR A 1 236 ? -21.762 5.485 11.860 1.00 81.00 236 TYR A CA 1
ATOM 1937 C C . TYR A 1 236 ? -22.695 6.516 12.506 1.00 81.00 236 TYR A C 1
ATOM 1939 O O . TYR A 1 236 ? -23.393 6.204 13.465 1.00 81.00 236 TYR A O 1
ATOM 1947 N N . ARG A 1 237 ? -22.759 7.738 11.959 1.00 78.75 237 ARG A N 1
ATOM 1948 C CA . ARG A 1 237 ? -23.668 8.771 12.480 1.00 78.75 237 ARG A CA 1
ATOM 1949 C C . ARG A 1 237 ? -25.128 8.344 12.382 1.00 78.75 237 ARG A C 1
ATOM 1951 O O . ARG A 1 237 ? -25.857 8.550 13.337 1.00 78.75 237 ARG A O 1
ATOM 1958 N N . SER A 1 238 ? -25.536 7.737 11.269 1.00 82.00 238 SER A N 1
ATOM 1959 C CA . SER A 1 238 ? -26.913 7.261 11.092 1.00 82.00 238 SER A CA 1
ATOM 1960 C C . SER A 1 238 ? -27.290 6.187 12.115 1.00 82.00 238 SER A C 1
ATOM 1962 O O . SER A 1 238 ? -28.370 6.250 12.678 1.00 82.00 238 SER A O 1
ATOM 1964 N N . LEU A 1 239 ? -26.398 5.227 12.384 1.00 78.88 239 LEU A N 1
ATOM 1965 C CA . LEU A 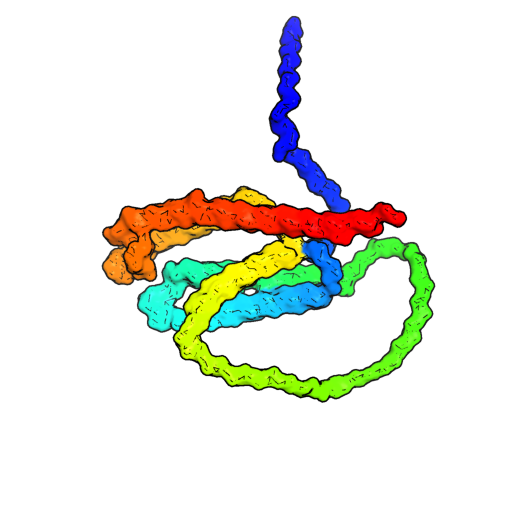1 239 ? -26.676 4.105 13.289 1.00 78.88 239 LEU A CA 1
ATOM 1966 C C . LEU A 1 239 ? -26.675 4.493 14.772 1.00 78.88 239 LEU A C 1
ATOM 1968 O O . LEU A 1 239 ? -27.359 3.860 15.570 1.00 78.88 239 LEU A O 1
ATOM 1972 N N . TYR A 1 240 ? -25.878 5.493 15.160 1.00 70.88 240 TYR A N 1
ATOM 1973 C CA . TYR A 1 240 ? -25.702 5.848 16.570 1.00 70.88 240 TYR A CA 1
ATOM 1974 C C . TYR A 1 240 ? -26.390 7.154 16.988 1.00 70.88 240 TYR A C 1
ATOM 1976 O O . TYR A 1 240 ? -26.599 7.326 18.185 1.00 70.88 240 TYR A O 1
ATOM 1984 N N . ASN A 1 241 ?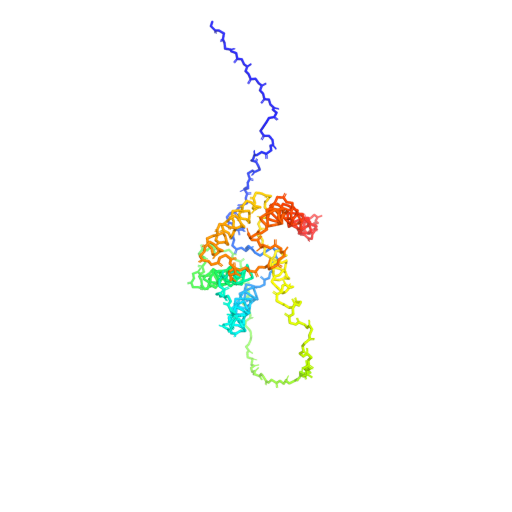 -26.786 8.042 16.065 1.00 63.34 241 ASN A N 1
ATOM 1985 C CA . ASN A 1 241 ? -27.506 9.273 16.423 1.00 63.34 241 ASN A CA 1
ATOM 1986 C C . ASN A 1 241 ? -29.013 9.072 16.655 1.00 63.34 241 ASN A C 1
ATOM 1988 O O . ASN A 1 241 ? -29.592 9.885 17.367 1.00 63.34 241 ASN A O 1
ATOM 1992 N N . GLU A 1 242 ? -29.647 8.016 16.130 1.00 52.34 242 GLU A N 1
ATOM 1993 C CA . GLU A 1 242 ? -31.072 7.749 16.419 1.00 52.34 242 GLU A CA 1
ATOM 1994 C C . GLU A 1 242 ? -31.329 7.296 17.869 1.00 52.34 242 GLU A C 1
ATOM 1996 O O . GLU A 1 242 ? -32.455 7.362 18.345 1.00 52.34 242 GLU A O 1
ATOM 2001 N N . ASN A 1 243 ? -30.285 6.918 18.615 1.00 50.06 243 ASN A N 1
ATOM 2002 C CA . ASN A 1 243 ? -30.412 6.451 20.002 1.00 50.06 243 ASN A CA 1
ATOM 2003 C C . ASN A 1 243 ? -30.417 7.579 21.056 1.00 50.06 243 ASN A C 1
ATOM 2005 O O . ASN A 1 243 ? -30.405 7.284 22.247 1.00 50.06 243 ASN A O 1
ATOM 2009 N N . TYR A 1 244 ? -30.380 8.854 20.648 1.00 44.88 244 TYR A N 1
ATOM 2010 C CA . TYR A 1 244 ? -30.320 10.007 21.566 1.00 44.88 244 TYR A CA 1
ATOM 2011 C C . TYR A 1 244 ? -31.529 10.950 21.456 1.00 44.88 244 TYR A C 1
ATOM 2013 O O . TYR A 1 244 ? -31.527 12.013 22.072 1.00 44.88 244 TYR A O 1
ATOM 2021 N N . THR A 1 245 ? -32.548 10.596 20.667 1.00 38.44 245 THR A N 1
ATOM 2022 C CA . THR A 1 245 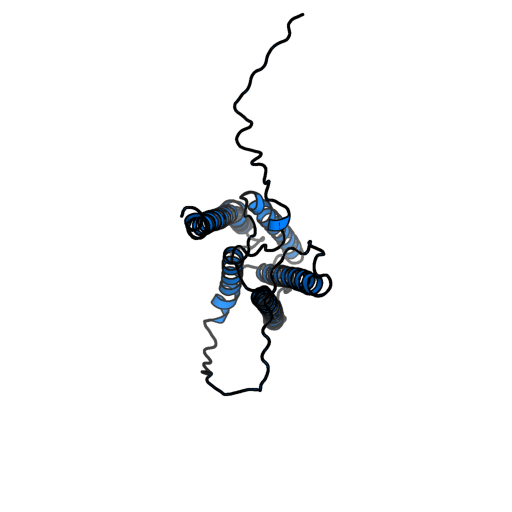? -33.731 11.441 20.408 1.00 38.44 245 THR A CA 1
ATOM 2023 C C . THR A 1 245 ? -35.055 10.819 20.867 1.00 38.44 245 THR A C 1
ATOM 2025 O O . THR A 1 245 ? -36.092 11.092 20.268 1.00 38.44 245 THR A O 1
ATOM 2028 N N . THR A 1 246 ? -35.040 10.012 21.928 1.00 37.09 246 THR A N 1
ATOM 2029 C CA . THR A 1 246 ? -36.251 9.542 22.629 1.00 37.09 246 THR A CA 1
ATOM 2030 C C . THR A 1 246 ? -36.127 9.780 24.116 1.00 37.09 246 THR A C 1
ATOM 2032 O O . THR A 1 246 ? -35.095 9.330 24.664 1.00 37.09 246 THR A O 1
#

Foldseek 3Di:
DDDDDDDDPDDPPPPDPPPPDDPVVPLCQWLDPDDLVVVLVVLVVQLVVLVVLLVVLCVVCVPPPDDCVLDPLNVLSVVSNVVSNVVSVVSVVSVVCCVVDVDPDDDDDDDDDDDDDDDDDDDDDDDDDDDDDPDDVPVCCSPVVSVVVVVVCLLGGNDQQDLVCLVVVLVVLVVSLVVLVVQCVVPVVRSASDPPACRVVCVVNNVVNSCCVSPPVSSVVSVVSNVVSVVSVVVSCVVPVVVPPD

Secondary structure (DSSP, 8-state):
---------SSSSSS-------GGGGS--BSS---HHHHHHHHHHHHHHHHHHHHHHHHHHTTSSS-GGGSHHHHHHHHHHHHHHHHHHHHHHHHHHHHHS--------------------------PPP----SSHHHHHHHHHHHHHHHHHHHHB-----GGGHHHHHHHHHHHHHHHHHHHHH-TTT--SBTTTB-TTSHHHHHHHHHHIIIIIHHHHHHHHHHHHHHHHHHHHHHHHGGG--

pLDDT: mean 72.94, std 24.19, range [24.58, 97.0]

Solvent-accessible surface area (backbone atoms only — not comparable to full-atom values): 15282 Å² total; per-residue (Å²): 135,87,81,83,84,83,88,76,93,79,78,70,90,86,65,80,81,79,86,82,70,62,79,84,67,69,79,61,68,43,77,56,95,64,60,68,67,59,55,43,52,54,32,48,52,49,22,51,51,32,48,52,50,38,52,52,50,49,68,71,40,69,82,49,96,57,62,60,82,72,42,70,65,48,55,50,38,53,51,50,25,51,52,35,39,53,51,25,51,52,48,47,51,52,50,53,46,53,69,77,51,69,77,94,65,81,94,76,84,79,93,76,91,78,89,86,82,88,86,90,80,90,88,80,91,88,88,82,85,90,75,91,70,86,88,67,57,69,69,54,49,67,58,48,48,57,54,48,51,52,54,52,47,60,72,57,42,56,74,86,63,56,70,72,58,35,54,60,56,38,52,51,52,51,52,49,51,54,49,51,52,56,54,20,71,76,39,66,91,72,48,50,83,39,77,89,47,52,22,76,91,48,47,70,48,23,50,52,49,53,47,45,46,51,70,47,49,40,51,51,51,34,49,52,52,32,49,51,46,53,52,50,54,50,52,51,49,61,72,59,56,69,78,74,77,124